Protein AF-A0A444ZRS0-F1 (afdb_monomer_lite)

Radius of gyration: 22.64 Å; chains: 1; bounding box: 47×66×79 Å

Sequence (267 aa):
MSQRINISSTQLKVLKLSYCSNLEELNIDARNLLSFAYEGNNQPGISFQQCSNQLEVNSFSDVDFQDHSSLRKFVQNIKPQKIWASVSLFICLSILTEPEQGAFQVSSIPPTIKRLELQFSPDYEAFYFPFMNYLLSSCCPNSISFSFRSYVHGKAFIQFLYETLMGRKEGKCHCSSSNTKCWWHALKIVKVICTFKIDENADFKTMLDALPTCCADENIGFILEFYQNWIGPAGSTEKLIVCPVRFTRAPPRNTCGMLNHTRRRPP

Structure (mmCIF, N/CA/C/O backbone):
data_AF-A0A444ZRS0-F1
#
_entry.id   AF-A0A444ZRS0-F1
#
loop_
_atom_site.group_PDB
_atom_site.id
_atom_site.type_symbol
_atom_site.label_atom_id
_atom_site.label_alt_id
_atom_site.label_comp_id
_atom_site.label_asym_id
_atom_site.label_entity_id
_atom_site.label_seq_id
_atom_site.pdbx_PDB_ins_code
_atom_site.Cartn_x
_atom_site.Cartn_y
_atom_site.Cartn_z
_atom_site.occupancy
_atom_site.B_iso_or_equiv
_atom_site.auth_seq_id
_atom_site.auth_comp_id
_atom_site.auth_asym_id
_atom_site.auth_atom_id
_atom_site.pdbx_PDB_model_num
ATOM 1 N N . MET A 1 1 ? -20.091 21.444 7.387 1.00 52.41 1 MET A N 1
ATOM 2 C CA . MET A 1 1 ? -20.020 21.182 8.840 1.00 52.41 1 MET A CA 1
ATOM 3 C C . MET A 1 1 ? -19.000 20.077 9.036 1.00 52.41 1 MET A C 1
ATOM 5 O O . MET A 1 1 ? -19.155 19.052 8.387 1.00 52.41 1 MET A O 1
ATOM 9 N N . SER A 1 2 ? -17.969 20.312 9.848 1.00 61.34 2 SER A N 1
ATOM 10 C CA . SER A 1 2 ? -17.005 19.285 10.270 1.00 61.34 2 SER A CA 1
ATOM 11 C C . SER A 1 2 ? -17.737 18.155 10.995 1.00 61.34 2 SER A C 1
ATOM 13 O O . SER A 1 2 ? -18.558 18.434 11.875 1.00 61.34 2 SER A O 1
ATOM 15 N N . GLN A 1 3 ? -17.480 16.899 10.623 1.00 85.94 3 GLN A N 1
ATOM 16 C CA . GLN A 1 3 ? -18.060 15.740 11.293 1.00 85.94 3 GLN A CA 1
ATOM 17 C C . GLN A 1 3 ? -16.983 14.966 12.055 1.00 85.94 3 GLN A C 1
ATOM 19 O O . GLN A 1 3 ? -15.999 14.498 11.480 1.00 85.94 3 GLN A O 1
ATOM 24 N N . ARG A 1 4 ? -17.221 14.791 13.359 1.00 91.88 4 ARG A N 1
ATOM 25 C CA . ARG A 1 4 ? -16.499 13.857 14.227 1.00 91.88 4 ARG A CA 1
ATOM 26 C C . ARG A 1 4 ? -17.370 12.628 14.464 1.00 91.88 4 ARG A C 1
ATOM 28 O O . ARG A 1 4 ? -18.529 12.765 14.856 1.00 91.88 4 ARG A O 1
ATOM 35 N N . ILE A 1 5 ? -16.812 11.438 14.263 1.00 91.75 5 ILE A N 1
ATOM 36 C CA . ILE A 1 5 ? -17.492 10.160 14.507 1.00 91.75 5 ILE A CA 1
ATOM 37 C C . ILE A 1 5 ? -16.757 9.401 15.612 1.00 91.75 5 ILE A C 1
ATOM 39 O O . ILE A 1 5 ? -15.543 9.228 15.556 1.00 91.75 5 ILE A O 1
ATOM 43 N N . ASN A 1 6 ? -17.505 8.919 16.606 1.00 94.31 6 ASN A N 1
ATOM 44 C CA . ASN A 1 6 ? -16.992 8.046 17.659 1.00 94.31 6 ASN A CA 1
ATOM 45 C C . ASN A 1 6 ? -17.713 6.696 17.577 1.00 94.31 6 ASN A C 1
ATOM 47 O O . ASN A 1 6 ? -18.942 6.652 17.611 1.00 94.31 6 ASN A O 1
ATOM 51 N N . ILE A 1 7 ? -16.958 5.606 17.483 1.00 93.94 7 ILE A N 1
ATOM 52 C CA . ILE A 1 7 ? -17.475 4.237 17.427 1.00 93.94 7 ILE A CA 1
ATOM 53 C C . ILE A 1 7 ? -16.885 3.479 18.608 1.00 93.94 7 ILE A C 1
ATOM 55 O O . ILE A 1 7 ? -15.671 3.344 18.693 1.00 93.94 7 ILE A O 1
ATOM 59 N N . SER A 1 8 ? -17.731 2.952 19.492 1.00 94.75 8 SER A N 1
ATOM 60 C CA . SER A 1 8 ? -17.308 2.036 20.555 1.00 94.75 8 SER A CA 1
ATOM 61 C C . SER A 1 8 ? -18.083 0.729 20.438 1.00 94.75 8 SER A C 1
ATOM 63 O O . SER A 1 8 ? -19.310 0.736 20.320 1.00 94.75 8 SER A O 1
ATOM 65 N N . SER A 1 9 ? -17.378 -0.402 20.396 1.00 92.88 9 SER A N 1
ATOM 66 C CA . SER A 1 9 ? -18.012 -1.720 20.330 1.00 92.88 9 SER A CA 1
ATOM 67 C C . SER A 1 9 ? -17.077 -2.839 20.763 1.00 92.88 9 SER A C 1
ATOM 69 O O . SER A 1 9 ? -15.967 -2.999 20.261 1.00 92.88 9 SER A O 1
ATOM 71 N N . THR A 1 10 ? -17.574 -3.715 21.629 1.00 91.19 10 THR A N 1
ATOM 72 C CA . THR A 1 10 ? -16.847 -4.914 22.062 1.00 91.19 10 THR A CA 1
ATOM 73 C C . THR A 1 10 ? -17.046 -6.110 21.133 1.00 91.19 10 THR A C 1
ATOM 75 O O . THR A 1 10 ? -16.345 -7.107 21.291 1.00 91.19 10 THR A O 1
ATOM 78 N N . GLN A 1 11 ? -17.972 -6.044 20.174 1.00 93.56 11 GLN A N 1
ATOM 79 C CA . GLN A 1 11 ? -18.314 -7.163 19.281 1.00 93.56 11 GLN A CA 1
ATOM 80 C C . GLN A 1 11 ? -17.949 -6.902 17.816 1.00 93.56 11 GLN A C 1
ATOM 82 O O . GLN A 1 11 ? -17.916 -7.840 17.019 1.00 93.56 11 GLN A O 1
ATOM 87 N N . LEU A 1 12 ? -17.671 -5.646 17.455 1.00 94.75 12 LEU A N 1
ATOM 88 C CA . LEU A 1 12 ? -17.350 -5.255 16.087 1.00 94.75 12 LEU A CA 1
ATOM 89 C C . LEU A 1 12 ? -16.044 -5.914 15.629 1.00 94.75 12 LEU A C 1
ATOM 91 O O . LEU A 1 12 ? -14.996 -5.705 16.236 1.00 94.75 12 LEU A O 1
ATOM 95 N N . LYS A 1 13 ? -16.123 -6.698 14.549 1.00 94.06 13 LYS A N 1
ATOM 96 C CA . LYS A 1 13 ? -14.970 -7.373 13.929 1.00 94.06 13 LYS A CA 1
ATOM 97 C C . LYS A 1 13 ? -14.510 -6.710 12.635 1.00 94.06 13 LYS A C 1
ATOM 99 O O . LYS A 1 13 ? -13.323 -6.753 12.326 1.00 94.06 13 LYS A O 1
ATOM 104 N N . VAL A 1 14 ? -15.432 -6.103 11.892 1.00 94.06 14 VAL A N 1
ATOM 105 C CA . VAL A 1 14 ? -15.173 -5.477 10.591 1.00 94.06 14 VAL A CA 1
ATOM 106 C C . VAL A 1 14 ? -15.905 -4.145 10.530 1.00 94.06 14 VAL A C 1
ATOM 108 O O . VAL A 1 14 ? -17.074 -4.075 10.904 1.00 94.06 14 VAL A O 1
ATOM 111 N N . LEU A 1 15 ? -15.228 -3.104 10.051 1.00 93.31 15 LEU A N 1
ATOM 112 C CA . LEU A 1 15 ? -15.799 -1.777 9.845 1.00 93.31 15 LEU A CA 1
ATOM 113 C C . LEU A 1 15 ? -15.375 -1.243 8.477 1.00 93.31 15 LEU A C 1
ATOM 115 O O . LEU A 1 15 ? -14.184 -1.158 8.198 1.00 93.31 15 LEU A O 1
ATOM 119 N N . LYS A 1 16 ? -16.342 -0.841 7.650 1.00 92.62 16 LYS A N 1
ATOM 120 C CA . LYS A 1 16 ? -16.095 -0.099 6.412 1.00 92.62 16 LYS A CA 1
ATOM 121 C C . LYS A 1 16 ? -16.825 1.237 6.481 1.00 92.62 16 LYS A C 1
ATOM 123 O O . LYS A 1 16 ? -18.019 1.263 6.765 1.00 92.62 16 LYS A O 1
ATOM 128 N N . LEU A 1 17 ? -16.113 2.322 6.205 1.00 90.19 17 LEU A N 1
ATOM 129 C CA . LEU A 1 17 ? -16.678 3.652 6.016 1.00 90.19 17 LEU A CA 1
ATOM 130 C C . LEU A 1 17 ? -16.402 4.094 4.583 1.00 90.19 17 LEU A C 1
ATOM 132 O O . LEU A 1 17 ? -15.246 4.166 4.179 1.00 90.19 17 LEU A O 1
ATOM 136 N N . SER A 1 18 ? -17.463 4.391 3.839 1.00 87.31 18 SER A N 1
ATOM 137 C CA . SER A 1 18 ? -17.386 4.871 2.459 1.00 87.31 18 SER A CA 1
ATOM 138 C C . SER A 1 18 ? -18.134 6.196 2.324 1.00 87.31 18 SER A C 1
ATOM 140 O O . SER A 1 18 ? -19.122 6.426 3.024 1.00 87.31 18 SER A O 1
ATOM 142 N N . TYR A 1 19 ? -17.677 7.055 1.412 1.00 80.50 19 TYR A N 1
ATOM 143 C CA . TYR A 1 19 ? -18.356 8.299 1.016 1.00 80.50 19 TYR A CA 1
ATOM 144 C C . TYR A 1 19 ? -18.579 9.300 2.167 1.00 80.50 19 TYR A C 1
ATOM 146 O O . TYR A 1 19 ? -19.547 10.059 2.182 1.00 80.50 19 TYR A O 1
ATOM 154 N N . CYS A 1 20 ? -17.668 9.333 3.144 1.00 80.69 20 CYS A N 1
ATOM 155 C CA . CYS A 1 20 ? -17.729 10.256 4.281 1.00 80.69 20 CYS A CA 1
ATOM 156 C C . CYS A 1 20 ? -17.022 11.591 3.965 1.00 80.69 20 CYS A C 1
ATOM 158 O O . CYS A 1 20 ? -15.960 11.888 4.511 1.00 80.69 20 CYS A O 1
ATOM 160 N N . SER A 1 21 ? -17.613 12.399 3.080 1.00 77.19 21 SER A N 1
ATOM 161 C CA . SER A 1 21 ? -17.004 13.616 2.505 1.00 77.19 21 SER A CA 1
ATOM 162 C C . SER A 1 21 ? -16.819 14.803 3.461 1.00 77.19 21 SER A C 1
ATOM 164 O O . SER A 1 21 ? -16.225 15.801 3.072 1.00 77.19 21 SER A O 1
ATOM 166 N N . ASN A 1 22 ? -17.329 14.732 4.691 1.00 84.31 22 ASN A N 1
ATOM 167 C CA . ASN A 1 22 ? -17.177 15.779 5.715 1.00 84.31 22 ASN A CA 1
ATOM 168 C C . ASN A 1 22 ? -16.479 15.260 6.984 1.00 84.31 22 ASN A C 1
ATOM 170 O O . ASN A 1 22 ? -16.477 15.938 8.013 1.00 84.31 22 ASN A O 1
ATOM 174 N N . LEU A 1 23 ? -15.939 14.037 6.937 1.00 88.12 23 LEU A N 1
ATOM 175 C CA . LEU A 1 23 ? -15.281 13.423 8.083 1.00 88.12 23 LEU A CA 1
ATOM 176 C C . LEU A 1 23 ? -13.918 14.075 8.303 1.00 88.12 23 LEU A C 1
ATOM 178 O O . LEU A 1 23 ? -13.056 14.013 7.428 1.00 88.12 23 LEU A O 1
ATOM 182 N N . GLU A 1 24 ? -13.735 14.669 9.478 1.00 89.56 24 GLU A N 1
ATOM 183 C CA . GLU A 1 24 ? -12.456 15.242 9.911 1.00 89.56 24 GLU A CA 1
ATOM 184 C C . GLU A 1 24 ? -11.779 14.364 10.960 1.00 89.56 24 GLU A C 1
ATOM 186 O O . GLU A 1 24 ? -10.560 14.214 10.948 1.00 89.56 24 GLU A O 1
ATOM 191 N N . GLU A 1 25 ? -12.562 13.734 11.838 1.00 92.06 25 GLU A N 1
ATOM 192 C CA . GLU A 1 25 ? -12.040 12.891 12.910 1.00 92.06 25 GLU A CA 1
ATOM 193 C C . GLU A 1 25 ? -12.895 11.640 13.123 1.00 92.06 25 GLU A C 1
ATOM 195 O O . GLU A 1 25 ? -14.126 11.698 13.204 1.00 92.06 25 GLU A O 1
ATOM 200 N N . LEU A 1 26 ? -12.220 10.504 13.276 1.00 92.88 26 LEU A N 1
ATOM 201 C CA . LEU A 1 26 ? -12.801 9.199 13.539 1.00 92.88 26 LEU A CA 1
ATOM 202 C C . LEU A 1 26 ? -12.087 8.545 14.722 1.00 92.88 26 LEU A C 1
ATOM 204 O O . LEU A 1 26 ? -10.922 8.164 14.621 1.00 92.88 26 LEU A O 1
ATOM 208 N N . ASN A 1 27 ? -12.805 8.366 15.828 1.00 94.12 27 ASN A N 1
ATOM 209 C CA . ASN A 1 27 ? -12.306 7.657 17.002 1.00 94.12 27 ASN A CA 1
ATOM 210 C C . ASN A 1 27 ? -12.981 6.290 17.105 1.00 94.12 27 ASN A C 1
ATOM 212 O O . ASN A 1 27 ? -14.208 6.196 17.136 1.00 94.12 27 ASN A O 1
ATOM 216 N N . ILE A 1 28 ? -12.179 5.233 17.172 1.00 93.50 28 ILE A N 1
ATOM 217 C CA . ILE A 1 28 ? -12.632 3.847 17.218 1.00 93.50 28 ILE A CA 1
ATOM 218 C C . ILE A 1 28 ? -12.104 3.197 18.496 1.00 93.50 28 ILE A C 1
ATOM 220 O O . ILE A 1 28 ? -10.900 3.051 18.698 1.00 93.50 28 ILE A O 1
ATOM 224 N N . ASP A 1 29 ? -13.024 2.762 19.342 1.00 93.75 29 ASP A N 1
ATOM 225 C CA . ASP A 1 29 ? -12.773 1.964 20.533 1.00 93.75 29 ASP A CA 1
ATOM 226 C C . ASP A 1 29 ? -13.391 0.572 20.342 1.00 93.75 29 ASP A C 1
ATOM 228 O O . ASP A 1 29 ? -14.544 0.308 20.690 1.00 93.75 29 ASP A O 1
ATOM 232 N N . ALA A 1 30 ? -12.648 -0.313 19.675 1.00 92.88 30 ALA A N 1
ATOM 233 C CA . ALA A 1 30 ? -13.142 -1.628 19.291 1.00 92.88 30 ALA A CA 1
ATOM 234 C C . ALA A 1 30 ? -12.047 -2.695 19.390 1.00 92.88 30 ALA A C 1
ATOM 236 O O . ALA A 1 30 ? -11.390 -3.052 18.410 1.00 92.88 30 ALA A O 1
ATOM 237 N N . ARG A 1 31 ? -11.883 -3.263 20.593 1.00 90.19 31 ARG A N 1
ATOM 238 C CA . ARG A 1 31 ? -10.821 -4.240 20.905 1.00 90.19 31 ARG A CA 1
ATOM 239 C C . ARG A 1 31 ? -10.785 -5.470 19.987 1.00 90.19 31 ARG A C 1
ATOM 241 O O . ARG A 1 31 ? -9.726 -6.051 19.783 1.00 90.19 31 ARG A O 1
ATOM 248 N N . ASN A 1 32 ? -11.945 -5.876 19.469 1.00 91.12 32 ASN A N 1
ATOM 249 C CA . ASN A 1 32 ? -12.117 -7.079 18.651 1.00 91.12 32 ASN A CA 1
ATOM 250 C C . ASN A 1 32 ? -12.135 -6.776 17.146 1.00 91.12 32 ASN A C 1
ATOM 252 O O . ASN A 1 32 ? -12.383 -7.682 16.350 1.00 91.12 32 ASN A O 1
ATOM 256 N N . LEU A 1 33 ? -11.868 -5.525 16.755 1.00 92.19 33 LEU A N 1
ATOM 257 C CA . LEU A 1 33 ? -11.813 -5.124 15.358 1.00 92.19 33 LEU A CA 1
ATOM 258 C C . LEU A 1 33 ? -10.593 -5.759 14.688 1.00 92.19 33 LEU A C 1
ATOM 260 O O . LEU A 1 33 ? -9.459 -5.554 15.119 1.00 92.19 33 LEU A O 1
ATOM 264 N N . LEU A 1 34 ? -10.846 -6.534 13.639 1.00 90.50 34 LEU A N 1
ATOM 265 C CA . LEU A 1 34 ? -9.840 -7.240 12.848 1.00 90.50 34 LEU A CA 1
ATOM 266 C C . LEU A 1 34 ? -9.588 -6.552 11.508 1.00 90.50 34 LEU A C 1
ATOM 268 O O . LEU A 1 34 ? -8.493 -6.654 10.970 1.00 90.50 34 LEU A O 1
ATOM 272 N N . SER A 1 35 ? -10.583 -5.848 10.967 1.00 90.19 35 SER A N 1
ATOM 273 C CA . SER A 1 35 ? -10.458 -5.154 9.688 1.00 90.19 35 SER A CA 1
ATOM 274 C C . SER A 1 35 ? -11.173 -3.810 9.718 1.00 90.19 35 SER A C 1
ATOM 276 O O . SER A 1 35 ? -12.331 -3.714 10.132 1.00 90.19 35 SER A O 1
ATOM 278 N N . PHE A 1 36 ? -10.476 -2.778 9.258 1.00 90.94 36 PHE A N 1
ATOM 279 C CA . PHE A 1 36 ? -11.013 -1.449 9.030 1.00 90.94 36 PHE A CA 1
ATOM 280 C C . PHE A 1 36 ? -10.753 -1.031 7.585 1.00 90.94 36 PHE A C 1
ATOM 282 O O . PHE A 1 36 ? -9.639 -1.185 7.093 1.00 90.94 36 PHE A O 1
ATOM 289 N N . ALA A 1 37 ? -11.766 -0.485 6.919 1.00 89.25 37 ALA A N 1
ATOM 290 C CA . ALA A 1 37 ? -11.654 0.078 5.585 1.00 89.25 37 ALA A CA 1
ATOM 291 C C . ALA A 1 37 ? -12.205 1.509 5.550 1.00 89.25 37 ALA A C 1
ATOM 293 O O . ALA A 1 37 ? -13.341 1.739 5.967 1.00 89.25 37 ALA A O 1
ATOM 294 N N . TYR A 1 38 ? -11.423 2.450 5.025 1.00 87.00 38 TYR A N 1
ATOM 295 C CA . TYR A 1 38 ? -11.863 3.819 4.756 1.00 87.00 38 TYR A CA 1
ATOM 296 C C . TYR A 1 38 ? -11.781 4.122 3.263 1.00 87.00 38 TYR A C 1
ATOM 298 O O . TYR A 1 38 ? -10.740 3.918 2.648 1.00 87.00 38 TYR A O 1
ATOM 306 N N . GLU A 1 39 ? -12.878 4.604 2.695 1.00 83.19 39 GLU A N 1
ATOM 307 C CA . GLU A 1 39 ? -12.997 4.991 1.295 1.00 83.19 39 GLU A CA 1
ATOM 308 C C . GLU A 1 39 ? -13.575 6.404 1.218 1.00 83.19 39 GLU A C 1
ATOM 310 O O . GLU A 1 39 ? -14.766 6.638 1.454 1.00 83.19 39 GLU A O 1
ATOM 315 N N . GLY A 1 40 ? -12.713 7.369 0.925 1.00 75.12 40 GLY A N 1
ATOM 316 C CA . GLY A 1 40 ? -13.108 8.762 0.836 1.00 75.12 40 GLY A CA 1
ATOM 317 C C . GLY A 1 40 ? -11.972 9.654 0.366 1.00 75.12 40 GLY A C 1
ATOM 318 O O . GLY A 1 40 ? -10.798 9.320 0.494 1.00 75.12 40 GLY A O 1
ATOM 319 N N . ASN A 1 41 ? -12.351 10.813 -0.160 1.00 69.44 41 ASN A N 1
ATOM 320 C CA . ASN A 1 41 ? -11.405 11.764 -0.743 1.00 69.44 41 ASN A CA 1
ATOM 321 C C . ASN A 1 41 ? -10.705 12.611 0.334 1.00 69.44 41 ASN A C 1
ATOM 323 O O . ASN A 1 41 ? -9.688 13.243 0.067 1.00 69.44 41 ASN A O 1
ATOM 327 N N . ASN A 1 42 ? -11.251 12.634 1.553 1.00 75.56 42 ASN A N 1
ATOM 328 C CA . ASN A 1 42 ? -10.679 13.373 2.671 1.00 75.56 42 ASN A CA 1
ATOM 329 C C . ASN A 1 42 ? -9.685 12.510 3.448 1.00 75.56 42 ASN A C 1
ATOM 331 O O . ASN A 1 42 ? -9.739 11.286 3.423 1.00 75.56 42 ASN A O 1
ATOM 335 N N . GLN A 1 43 ? -8.812 13.164 4.210 1.00 78.50 43 GLN A N 1
ATOM 336 C CA . GLN A 1 43 ? -7.781 12.515 5.019 1.00 78.50 43 GLN A CA 1
ATOM 337 C C . GLN A 1 43 ? -8.049 12.744 6.518 1.00 78.50 43 GLN A C 1
ATOM 339 O O . GLN A 1 43 ? -7.331 13.528 7.147 1.00 78.50 43 GLN A O 1
ATOM 344 N N . PRO A 1 44 ? -9.090 12.112 7.103 1.00 86.12 44 PRO A N 1
ATOM 345 C CA . PRO A 1 44 ? -9.458 12.349 8.495 1.00 86.12 44 PRO A CA 1
ATOM 346 C C . PRO A 1 44 ? -8.369 11.885 9.471 1.00 86.12 44 PRO A C 1
ATOM 348 O O . PRO A 1 44 ? -7.582 10.980 9.185 1.00 86.12 44 PRO A O 1
ATOM 351 N N . GLY A 1 45 ? -8.365 12.468 10.669 1.00 89.06 45 GLY A N 1
ATOM 352 C CA . GLY A 1 45 ? -7.667 11.914 11.825 1.00 89.06 45 GLY A CA 1
ATOM 353 C C . GLY A 1 45 ? -8.328 10.607 12.257 1.00 89.06 45 GLY A C 1
ATOM 354 O O . GLY A 1 45 ? -9.485 10.628 12.667 1.00 89.06 45 GLY A O 1
ATOM 355 N N . ILE A 1 46 ? -7.620 9.477 12.177 1.00 89.75 46 ILE A N 1
ATOM 356 C CA . ILE A 1 46 ? -8.161 8.157 12.540 1.00 89.75 46 ILE A CA 1
ATOM 357 C C . ILE A 1 46 ? -7.436 7.656 13.784 1.00 89.75 46 ILE A C 1
ATOM 359 O O . ILE A 1 46 ? -6.237 7.390 13.756 1.00 89.75 46 ILE A O 1
ATOM 363 N N . SER A 1 47 ? -8.162 7.495 14.883 1.00 91.25 47 SER A N 1
ATOM 364 C CA . SER A 1 47 ? -7.601 7.060 16.158 1.00 91.25 47 SER A CA 1
ATOM 365 C C . SER A 1 47 ? -8.245 5.763 16.623 1.00 91.25 47 SER A C 1
ATOM 367 O O . SER A 1 47 ? -9.457 5.693 16.809 1.00 91.25 47 SER A O 1
ATOM 369 N N . PHE A 1 48 ? -7.426 4.742 16.850 1.00 89.75 48 PHE A N 1
ATOM 370 C CA . PHE A 1 48 ? -7.811 3.482 17.468 1.00 89.75 48 PHE A CA 1
ATOM 371 C C . PHE A 1 48 ? -7.369 3.485 18.935 1.00 89.75 48 PHE A C 1
ATOM 373 O O . PHE A 1 48 ? -6.174 3.504 19.226 1.00 89.75 48 PHE A O 1
ATOM 380 N N . GLN A 1 49 ? -8.317 3.472 19.872 1.00 87.19 49 GLN A N 1
ATOM 381 C CA . GLN A 1 49 ? -8.016 3.476 21.309 1.00 87.19 49 GLN A CA 1
ATOM 382 C C . GLN A 1 49 ? -7.658 2.070 21.803 1.00 87.19 49 GLN A C 1
ATOM 384 O O . GLN A 1 49 ? -6.534 1.822 22.237 1.00 87.19 49 GLN A O 1
ATOM 389 N N . GLN A 1 50 ? -8.605 1.136 21.691 1.00 83.69 50 GLN A N 1
ATOM 390 C CA . GLN A 1 50 ? -8.382 -0.293 21.885 1.00 83.69 50 GLN A CA 1
ATOM 391 C C . GLN A 1 50 ? -8.555 -0.993 20.541 1.00 83.69 50 GLN A C 1
ATOM 393 O O . GLN A 1 50 ? -9.627 -0.938 19.941 1.00 83.69 50 GLN A O 1
ATOM 398 N N . CYS A 1 51 ? -7.508 -1.663 20.068 1.00 79.19 51 CYS A N 1
ATOM 399 C CA . CYS A 1 51 ? -7.538 -2.403 18.812 1.00 79.19 51 CYS A CA 1
ATOM 400 C C . CYS A 1 51 ? -6.819 -3.742 18.934 1.00 79.19 51 CYS A C 1
ATOM 402 O O . CYS A 1 51 ? -5.898 -3.907 19.738 1.00 79.19 51 CYS A O 1
ATOM 404 N N . SER A 1 52 ? -7.223 -4.690 18.090 1.00 80.25 52 SER A N 1
ATOM 405 C CA . SER A 1 52 ? -6.528 -5.963 17.954 1.00 80.25 52 SER A CA 1
ATOM 406 C C . SER A 1 52 ? -5.111 -5.752 17.416 1.00 80.25 52 SER A C 1
ATOM 408 O O . SER A 1 52 ? -4.888 -4.940 16.520 1.00 80.25 52 SER A O 1
ATOM 410 N N . ASN A 1 53 ? -4.157 -6.562 17.879 1.00 78.38 53 ASN A N 1
ATOM 411 C CA . ASN A 1 53 ? -2.819 -6.639 17.278 1.00 78.38 53 ASN A CA 1
ATOM 412 C C . ASN A 1 53 ? -2.846 -7.213 15.846 1.00 78.38 53 ASN A C 1
ATOM 414 O O . ASN A 1 53 ? -1.832 -7.186 15.157 1.00 78.38 53 ASN A O 1
ATOM 418 N N . GLN A 1 54 ? -3.987 -7.767 15.426 1.00 80.94 54 GLN A N 1
ATOM 419 C CA . GLN A 1 54 ? -4.228 -8.306 14.087 1.00 80.94 54 GLN A CA 1
ATOM 420 C C . GLN A 1 54 ? -5.018 -7.340 13.194 1.00 80.94 54 GLN A C 1
ATOM 422 O O . GLN A 1 54 ? -5.381 -7.722 12.088 1.00 80.94 54 GLN A O 1
ATOM 427 N N . LEU A 1 55 ? -5.333 -6.128 13.670 1.00 85.56 55 LEU A N 1
ATOM 428 C CA . LEU A 1 55 ? -6.136 -5.165 12.919 1.00 85.56 55 LEU A CA 1
ATOM 429 C C . LEU A 1 55 ? -5.464 -4.827 11.588 1.00 85.56 55 LEU A C 1
ATOM 431 O O . LEU A 1 55 ? -4.388 -4.242 11.597 1.00 85.56 55 LEU A O 1
ATOM 435 N N . GLU A 1 56 ? -6.114 -5.113 10.466 1.00 85.94 56 GLU A N 1
ATOM 436 C CA . GLU A 1 56 ? -5.704 -4.629 9.147 1.00 85.94 56 GLU A CA 1
ATOM 437 C C . GLU A 1 56 ? -6.450 -3.343 8.794 1.00 85.94 56 GLU A C 1
ATOM 439 O O . GLU A 1 56 ? -7.677 -3.268 8.901 1.00 85.94 56 GLU A O 1
ATOM 444 N N . VAL A 1 57 ? -5.698 -2.321 8.384 1.00 84.38 57 VAL A N 1
ATOM 445 C CA . VAL A 1 57 ? -6.234 -1.006 8.022 1.00 84.38 57 VAL A CA 1
ATOM 446 C C . VAL A 1 57 ? -6.074 -0.819 6.528 1.00 84.38 57 VAL A C 1
ATOM 448 O O . VAL A 1 57 ? -4.966 -0.662 6.032 1.00 84.38 57 VAL A O 1
ATOM 451 N N . ASN A 1 58 ? -7.192 -0.819 5.822 1.00 82.62 58 ASN A N 1
ATOM 452 C CA . ASN A 1 58 ? -7.263 -0.609 4.390 1.00 82.62 58 ASN A CA 1
ATOM 453 C C . ASN A 1 58 ? -7.748 0.815 4.137 1.00 82.62 58 ASN A C 1
ATOM 455 O O . ASN A 1 58 ? -8.808 1.205 4.622 1.00 82.62 58 ASN A O 1
ATOM 459 N N . SER A 1 59 ? -6.994 1.607 3.387 1.00 78.00 59 SER A N 1
ATOM 460 C CA . SER A 1 59 ? -7.452 2.943 3.015 1.00 78.00 59 SER A CA 1
ATOM 461 C C . SER A 1 59 ? -7.385 3.152 1.523 1.00 78.00 59 SER A C 1
ATOM 463 O O . SER A 1 59 ? -6.331 2.966 0.925 1.00 78.00 59 SER A O 1
ATOM 465 N N . PHE A 1 60 ? -8.498 3.600 0.963 1.00 73.31 60 PHE A N 1
ATOM 466 C CA . PHE A 1 60 ? -8.637 4.014 -0.419 1.00 73.31 60 PHE A CA 1
ATOM 467 C C . PHE A 1 60 ? -8.557 5.532 -0.436 1.00 73.31 60 PHE A C 1
ATOM 469 O O . PHE A 1 60 ? -9.413 6.199 0.142 1.00 73.31 60 PHE A O 1
ATOM 476 N N . SER A 1 61 ? -7.488 6.058 -1.024 1.00 68.06 61 SER A N 1
ATOM 477 C CA . SER A 1 61 ? -7.262 7.496 -1.115 1.00 68.06 61 SER A CA 1
ATOM 478 C C . SER A 1 61 ? -7.031 7.869 -2.564 1.00 68.06 61 SER A C 1
ATOM 480 O O . SER A 1 61 ? -6.211 7.256 -3.250 1.00 68.06 61 SER A O 1
ATOM 482 N N . ASP A 1 62 ? -7.675 8.947 -2.987 1.00 67.75 62 ASP A N 1
ATOM 483 C CA . ASP A 1 62 ? -7.143 9.749 -4.076 1.00 67.75 62 ASP A CA 1
ATOM 484 C C . ASP A 1 62 ? -5.926 10.490 -3.525 1.00 67.75 62 ASP A C 1
ATOM 486 O O . ASP A 1 62 ? -5.954 11.010 -2.404 1.00 67.75 62 ASP A O 1
ATOM 490 N N . VAL A 1 63 ? -4.818 10.464 -4.257 1.00 62.69 63 VAL A N 1
ATOM 491 C CA . VAL A 1 63 ? -3.591 11.127 -3.820 1.00 62.69 63 VAL A CA 1
ATOM 492 C C . VAL A 1 63 ? -3.391 12.359 -4.680 1.00 62.69 63 VAL A C 1
ATOM 494 O O . VAL A 1 63 ? -3.155 12.267 -5.886 1.00 62.69 63 VAL A O 1
ATOM 497 N N . ASP A 1 64 ? -3.484 13.519 -4.036 1.00 64.69 64 ASP A N 1
ATOM 498 C CA . ASP A 1 64 ? -3.109 14.778 -4.654 1.00 64.69 64 ASP A CA 1
ATOM 499 C C . ASP A 1 64 ? -1.583 14.915 -4.643 1.00 64.69 64 ASP A C 1
ATOM 501 O O . ASP A 1 64 ? -0.953 15.013 -3.583 1.00 64.69 64 ASP A O 1
ATOM 505 N N . PHE A 1 65 ? -0.998 14.902 -5.841 1.00 62.91 65 PHE A N 1
ATOM 506 C CA . PHE A 1 65 ? 0.435 15.073 -6.051 1.00 62.91 65 PHE A CA 1
ATOM 507 C C . PHE A 1 65 ? 0.907 16.508 -5.841 1.00 62.91 65 PHE A C 1
ATOM 509 O O . PHE A 1 65 ? 2.109 16.697 -5.644 1.00 62.91 65 PHE A O 1
ATOM 516 N N . GLN A 1 66 ? 0.003 17.493 -5.856 1.00 61.91 66 GLN A N 1
ATOM 517 C CA . GLN A 1 66 ? 0.329 18.888 -5.557 1.00 61.91 66 GLN A CA 1
ATOM 518 C C . GLN A 1 66 ? 0.715 19.049 -4.088 1.00 61.91 66 GLN A C 1
ATOM 520 O O . GLN A 1 66 ? 1.733 19.668 -3.779 1.00 61.91 66 GLN A O 1
ATOM 525 N N . ASP A 1 67 ? -0.023 18.415 -3.169 1.00 68.31 67 ASP A N 1
ATOM 526 C CA . ASP A 1 67 ? 0.424 18.292 -1.782 1.00 68.31 67 ASP A CA 1
ATOM 527 C C . ASP A 1 67 ? 1.381 17.102 -1.645 1.00 68.31 67 ASP A C 1
ATOM 529 O O . ASP A 1 67 ? 1.022 15.979 -1.281 1.00 68.31 67 ASP A O 1
ATOM 533 N N . HIS A 1 68 ? 2.659 17.398 -1.860 1.00 63.28 68 HIS A N 1
ATOM 534 C CA . HIS A 1 68 ? 3.794 16.496 -1.678 1.00 63.28 68 HIS A CA 1
ATOM 535 C C . HIS A 1 68 ? 3.898 15.831 -0.289 1.00 63.28 68 HIS A C 1
ATOM 537 O O . HIS A 1 68 ? 4.715 14.928 -0.096 1.00 63.28 68 HIS A O 1
ATOM 543 N N . SER A 1 69 ? 3.090 16.251 0.686 1.00 69.44 69 SER A N 1
ATOM 544 C CA . SER A 1 69 ? 3.034 15.683 2.032 1.00 69.44 69 SER A CA 1
ATOM 545 C C . SER A 1 69 ? 1.702 15.012 2.378 1.00 69.44 69 SER A C 1
ATOM 547 O O . SER A 1 69 ? 1.603 14.442 3.464 1.00 69.44 69 SER A O 1
ATOM 549 N N . SER A 1 70 ? 0.707 15.032 1.485 1.00 74.62 70 SER A N 1
ATOM 550 C CA . SER A 1 70 ? -0.657 14.546 1.743 1.00 74.62 70 SER A CA 1
ATOM 551 C C . SER A 1 70 ? -0.679 13.084 2.187 1.00 74.62 70 SER A C 1
ATOM 553 O O . SER A 1 70 ? -1.130 12.772 3.288 1.00 74.62 70 SER A O 1
ATOM 555 N N . LEU A 1 71 ? -0.072 12.186 1.408 1.00 77.88 71 LEU A N 1
ATOM 556 C CA . LEU A 1 71 ? 0.010 10.768 1.747 1.00 77.88 71 LEU A CA 1
ATOM 557 C C . LEU A 1 71 ? 0.700 10.536 3.096 1.00 77.88 71 LEU A C 1
ATOM 559 O O . LEU A 1 71 ? 0.241 9.757 3.932 1.00 77.88 71 LEU A O 1
ATOM 563 N N . ARG A 1 72 ? 1.807 11.237 3.337 1.00 80.75 72 ARG A N 1
ATOM 564 C CA . ARG A 1 72 ? 2.531 11.135 4.603 1.00 80.75 72 ARG A CA 1
ATOM 565 C C . ARG A 1 72 ? 1.669 11.596 5.779 1.00 80.75 72 ARG A C 1
ATOM 567 O O . ARG A 1 72 ? 1.613 10.882 6.779 1.00 80.75 72 ARG A O 1
ATOM 574 N N . LYS A 1 73 ? 1.021 12.762 5.673 1.00 79.56 73 LYS A N 1
ATOM 575 C CA . LYS A 1 73 ? 0.110 13.299 6.698 1.00 79.56 73 LYS A CA 1
ATOM 576 C C . LYS A 1 73 ? -1.003 12.301 6.979 1.00 79.56 73 LYS A C 1
ATOM 578 O O . LYS A 1 73 ? -1.243 11.979 8.137 1.00 79.56 73 LYS A O 1
ATOM 583 N N . PHE A 1 74 ? -1.606 11.747 5.931 1.00 80.38 74 PHE A N 1
ATOM 584 C CA . PHE A 1 74 ? -2.657 10.752 6.056 1.00 80.38 74 PHE A CA 1
ATOM 585 C C . PHE A 1 74 ? -2.202 9.519 6.849 1.00 80.38 74 PHE A C 1
ATOM 587 O O . PHE A 1 74 ? -2.820 9.159 7.848 1.00 80.38 74 PHE A O 1
ATOM 594 N N . VAL A 1 75 ? -1.064 8.917 6.491 1.00 81.19 75 VAL A N 1
ATOM 595 C CA . VAL A 1 75 ? -0.534 7.756 7.227 1.00 81.19 75 VAL A CA 1
ATOM 596 C C . VAL A 1 75 ? -0.165 8.125 8.674 1.00 81.19 75 VAL A C 1
ATOM 598 O O . VAL A 1 75 ? -0.351 7.329 9.596 1.00 81.19 75 VAL A O 1
ATOM 601 N N . GLN A 1 76 ? 0.329 9.344 8.908 1.00 81.38 76 GLN A N 1
ATOM 602 C CA . GLN A 1 76 ? 0.650 9.845 10.248 1.00 81.38 76 GLN A CA 1
ATOM 603 C C . GLN A 1 76 ? -0.587 10.154 11.102 1.00 81.38 76 GLN A C 1
ATOM 605 O O . GLN A 1 76 ? -0.485 10.086 12.334 1.00 81.38 76 GLN A O 1
ATOM 610 N N . ASN A 1 77 ? -1.721 10.462 10.472 1.00 83.44 77 ASN A N 1
ATOM 611 C CA . ASN A 1 77 ? -3.010 10.718 11.111 1.00 83.44 77 ASN A CA 1
ATOM 612 C C . ASN A 1 77 ? -3.673 9.442 11.642 1.00 83.44 77 ASN A C 1
ATOM 614 O O . ASN A 1 77 ? -4.572 9.539 12.474 1.00 83.44 77 ASN A O 1
ATOM 618 N N . ILE A 1 78 ? -3.203 8.263 11.223 1.00 84.81 78 ILE A N 1
ATOM 619 C CA . ILE A 1 78 ? -3.650 6.972 11.748 1.00 84.81 78 ILE A CA 1
ATOM 620 C C . ILE A 1 78 ? -2.871 6.647 13.031 1.00 84.81 78 ILE A C 1
ATOM 622 O O . ILE A 1 78 ? -1.646 6.476 13.016 1.00 84.81 78 ILE A O 1
ATOM 626 N N . LYS A 1 79 ? -3.575 6.559 14.163 1.00 86.19 79 LYS A N 1
ATOM 627 C CA . LYS A 1 79 ? -3.010 6.283 15.494 1.00 86.19 79 LYS A CA 1
ATOM 628 C C . LYS A 1 79 ? -3.600 5.009 16.111 1.00 86.19 79 LYS A C 1
ATOM 630 O O . LYS A 1 79 ? -4.788 4.775 15.935 1.00 86.19 79 LYS A O 1
ATOM 635 N N . PRO A 1 80 ? -2.827 4.249 16.912 1.00 77.88 80 PRO A N 1
ATOM 636 C CA . PRO A 1 80 ? -1.392 4.388 17.152 1.00 77.88 80 PRO A CA 1
ATOM 637 C C . PRO A 1 80 ? -0.539 3.932 15.959 1.00 77.88 80 PRO A C 1
ATOM 639 O O . PRO A 1 80 ? -0.902 3.028 15.212 1.00 77.88 80 PRO A O 1
ATOM 642 N N . GLN A 1 81 ? 0.670 4.489 15.849 1.00 69.25 81 GLN A N 1
ATOM 643 C CA . GLN A 1 81 ? 1.635 4.156 14.785 1.00 69.25 81 GLN A CA 1
ATOM 644 C C . GLN A 1 81 ? 2.092 2.686 14.807 1.00 69.25 81 GLN A C 1
ATOM 646 O O . GLN A 1 81 ? 2.619 2.182 13.824 1.00 69.25 81 GLN A O 1
ATOM 651 N N . LYS A 1 82 ? 1.845 1.954 15.903 1.00 68.00 82 LYS A N 1
ATOM 652 C CA . LYS A 1 82 ? 2.105 0.508 15.999 1.00 68.00 82 LYS A CA 1
ATOM 653 C C . LYS A 1 82 ? 1.295 -0.319 14.979 1.00 68.00 82 LYS A C 1
ATOM 655 O O . LYS A 1 82 ? 1.701 -1.430 14.659 1.00 68.00 82 LYS A O 1
ATOM 660 N N . ILE A 1 83 ? 0.192 0.220 14.447 1.00 63.62 83 ILE A N 1
ATOM 661 C CA . ILE A 1 83 ? -0.701 -0.445 13.473 1.00 63.62 83 ILE A CA 1
ATOM 662 C C . ILE A 1 83 ? -0.106 -0.464 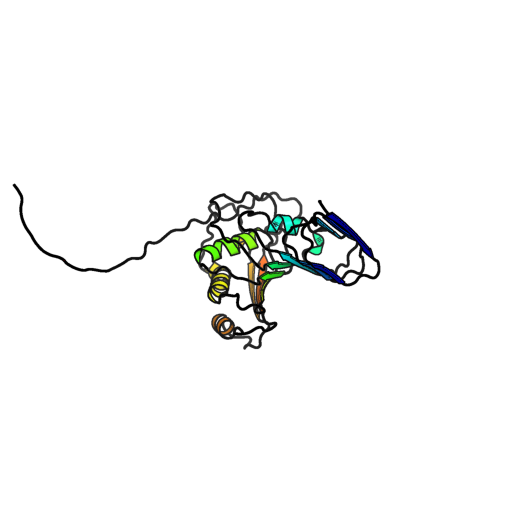12.051 1.00 63.62 83 ILE A C 1
ATOM 664 O O . ILE A 1 83 ? -0.573 -1.152 11.158 1.00 63.62 83 ILE A O 1
ATOM 668 N N . TRP A 1 84 ? 0.984 0.250 11.807 1.00 60.81 84 TRP A N 1
ATOM 669 C CA . TRP A 1 84 ? 1.589 0.373 10.482 1.00 60.81 84 TRP A CA 1
ATOM 670 C C . TRP A 1 84 ? 2.027 -0.942 9.826 1.00 60.81 84 TRP A C 1
ATOM 672 O O . TRP A 1 84 ? 1.921 -1.088 8.606 1.00 60.81 84 TRP A O 1
ATOM 682 N N . ALA A 1 85 ? 2.415 -1.935 10.629 1.00 57.16 85 ALA A N 1
ATOM 683 C CA . ALA A 1 85 ? 2.728 -3.282 10.155 1.00 57.16 85 ALA A CA 1
ATOM 684 C C . ALA A 1 85 ? 1.523 -4.023 9.544 1.00 57.16 85 ALA A C 1
ATOM 686 O O . ALA A 1 85 ? 1.694 -5.145 9.075 1.00 57.16 85 ALA A O 1
ATOM 687 N N . SER A 1 86 ? 0.331 -3.418 9.522 1.00 64.38 86 SER A N 1
ATOM 688 C CA . SER A 1 86 ? -0.903 -3.950 8.938 1.00 64.38 86 SER A CA 1
ATOM 689 C C . SER A 1 86 ? -1.704 -2.939 8.105 1.00 64.38 86 SER A C 1
ATOM 691 O O . SER A 1 86 ? -2.817 -3.253 7.681 1.00 64.38 86 SER A O 1
ATOM 693 N N . VAL A 1 87 ? -1.145 -1.755 7.819 1.00 71.38 87 VAL A N 1
ATOM 694 C CA . VAL A 1 87 ? -1.771 -0.778 6.913 1.00 71.38 87 VAL A CA 1
ATOM 695 C C . VAL A 1 87 ? -1.526 -1.180 5.457 1.00 71.38 87 VAL A C 1
ATOM 697 O O . VAL A 1 87 ? -0.374 -1.358 5.046 1.00 71.38 87 VAL A O 1
ATOM 700 N N . SER A 1 88 ? -2.614 -1.278 4.692 1.00 74.69 88 SER A N 1
ATOM 701 C CA . SER A 1 88 ? -2.623 -1.363 3.234 1.00 74.69 88 SER A CA 1
ATOM 702 C C . SER A 1 88 ? -3.237 -0.092 2.651 1.00 74.69 88 SER A C 1
ATOM 704 O O . SER A 1 88 ? -4.375 0.263 2.967 1.00 74.69 88 SER A O 1
ATOM 706 N N . LEU A 1 89 ? -2.492 0.608 1.804 1.00 70.62 89 LEU A N 1
ATOM 707 C CA . LEU A 1 89 ? -3.006 1.771 1.083 1.00 70.62 89 LEU A CA 1
ATOM 708 C C . LEU A 1 89 ? -3.345 1.382 -0.352 1.00 70.62 89 LEU A C 1
ATOM 710 O O . LEU A 1 89 ? -2.523 0.757 -1.010 1.00 70.62 89 LEU A O 1
ATOM 714 N N . PHE A 1 90 ? -4.511 1.808 -0.820 1.00 68.75 90 PHE A N 1
ATOM 715 C CA . PHE A 1 90 ? -5.002 1.651 -2.178 1.00 68.75 90 PHE A CA 1
ATOM 716 C C . PHE A 1 90 ? -5.119 3.041 -2.799 1.00 68.75 90 PHE A C 1
ATOM 718 O O . PHE A 1 90 ? -5.887 3.873 -2.313 1.00 68.75 90 PHE A O 1
ATOM 725 N N . ILE A 1 91 ? -4.333 3.316 -3.837 1.00 65.38 91 ILE A N 1
ATOM 726 C CA . ILE A 1 91 ? -4.412 4.597 -4.550 1.00 65.38 91 ILE A CA 1
ATOM 727 C C . ILE A 1 91 ? -5.162 4.373 -5.860 1.00 65.38 91 ILE A C 1
ATOM 729 O O . ILE A 1 91 ? -4.753 3.514 -6.644 1.00 65.38 91 ILE A O 1
ATOM 733 N N . CYS A 1 92 ? -6.248 5.123 -6.066 1.00 57.72 92 CYS A N 1
ATOM 734 C CA . CYS A 1 92 ? -7.188 4.936 -7.180 1.00 57.72 92 CYS A CA 1
ATOM 735 C C . CYS A 1 92 ? -7.054 5.999 -8.282 1.00 57.72 92 CYS A C 1
ATOM 737 O O . CYS A 1 92 ? -7.302 5.699 -9.448 1.00 57.72 92 CYS A O 1
ATOM 739 N N . LEU A 1 93 ? -6.640 7.222 -7.935 1.00 59.50 93 LEU A N 1
ATOM 740 C CA . LEU A 1 93 ? -6.463 8.327 -8.875 1.00 59.50 93 LEU A CA 1
ATOM 741 C C . LEU A 1 93 ? -5.337 9.259 -8.414 1.00 59.50 93 LEU A C 1
ATOM 743 O O . LEU A 1 93 ? -5.097 9.449 -7.217 1.00 59.50 93 LEU A O 1
ATOM 747 N N . SER A 1 94 ? -4.643 9.873 -9.371 1.00 57.72 94 SER A N 1
ATOM 748 C CA . SER A 1 94 ? -3.711 10.966 -9.100 1.00 57.72 94 SER A CA 1
ATOM 749 C C . SER A 1 94 ? -3.790 12.027 -10.181 1.00 57.72 94 SER A C 1
ATOM 751 O O . SER A 1 94 ? -3.676 11.729 -11.368 1.00 57.72 94 SER A O 1
ATOM 753 N N . ILE A 1 95 ? -3.948 13.280 -9.761 1.00 55.72 95 ILE A N 1
ATOM 754 C CA . ILE A 1 95 ? -3.790 14.434 -10.643 1.00 55.72 95 ILE A CA 1
ATOM 755 C C . ILE A 1 95 ? -2.291 14.720 -10.707 1.00 55.72 95 ILE A C 1
ATOM 757 O O . ILE A 1 95 ? -1.723 15.354 -9.822 1.00 55.72 95 ILE A O 1
ATOM 761 N N . LEU A 1 96 ? -1.627 14.179 -11.726 1.00 54.91 96 LEU A N 1
ATOM 762 C CA . LEU A 1 96 ? -0.200 14.392 -11.950 1.00 54.91 96 LEU A CA 1
ATOM 763 C C . LEU A 1 96 ? 0.007 15.738 -12.653 1.00 54.91 96 LEU A C 1
ATOM 765 O O . LEU A 1 96 ? -0.043 15.829 -13.877 1.00 54.91 96 LEU A O 1
ATOM 769 N N . THR A 1 97 ? 0.238 16.794 -11.881 1.00 54.34 97 THR A N 1
ATOM 770 C CA . THR A 1 97 ? 0.865 18.027 -12.386 1.00 54.34 97 THR A CA 1
ATOM 771 C C . THR A 1 97 ? 2.379 17.954 -12.197 1.00 54.34 97 THR A C 1
ATOM 773 O O . THR A 1 97 ? 2.852 17.230 -11.318 1.00 54.34 97 THR A O 1
ATOM 776 N N . GLU A 1 98 ? 3.153 18.659 -13.034 1.00 51.34 98 GLU A N 1
ATOM 777 C CA . GLU A 1 98 ? 4.615 18.692 -12.891 1.00 51.34 98 GLU A CA 1
ATOM 778 C C . GLU A 1 98 ? 4.986 19.044 -11.441 1.00 51.34 98 GLU A C 1
ATOM 780 O O . GLU A 1 98 ? 4.461 20.025 -10.910 1.00 51.34 98 GLU A O 1
ATOM 785 N N . PRO A 1 99 ? 5.840 18.244 -10.774 1.00 48.16 99 PRO A N 1
ATOM 786 C CA . PRO A 1 99 ? 6.251 18.552 -9.414 1.00 48.16 99 PRO A CA 1
ATOM 787 C C . PRO A 1 99 ? 6.958 19.906 -9.419 1.00 48.16 99 PRO A C 1
ATOM 789 O O . PRO A 1 99 ? 7.908 20.106 -10.185 1.00 48.16 99 PRO A O 1
ATOM 792 N N . GLU A 1 100 ? 6.512 20.836 -8.572 1.00 45.06 100 GLU A N 1
ATOM 793 C CA . GLU A 1 100 ? 7.237 22.088 -8.393 1.00 45.06 100 GLU A CA 1
ATOM 794 C C . GLU A 1 100 ? 8.670 21.766 -7.955 1.00 45.06 100 GLU A C 1
ATOM 796 O O . GLU A 1 100 ? 8.920 20.890 -7.121 1.00 45.06 100 GLU A O 1
ATOM 801 N N . GLN A 1 101 ? 9.642 22.454 -8.558 1.00 40.94 101 GLN A N 1
ATOM 802 C CA . GLN A 1 101 ? 11.052 22.302 -8.214 1.00 40.94 101 GLN A CA 1
ATOM 803 C C . GLN A 1 101 ? 11.291 22.863 -6.808 1.00 40.94 101 GLN A C 1
ATOM 805 O O . GLN A 1 101 ? 11.685 24.010 -6.628 1.00 40.94 101 GLN A O 1
ATOM 810 N N . GLY A 1 102 ? 11.057 22.034 -5.800 1.00 43.22 102 GLY A N 1
ATOM 811 C CA . GLY A 1 102 ? 11.262 22.354 -4.399 1.00 43.22 102 GLY A CA 1
ATOM 812 C C . GLY A 1 102 ? 11.820 21.134 -3.691 1.00 43.22 102 GLY A C 1
ATOM 813 O O . GLY A 1 102 ? 1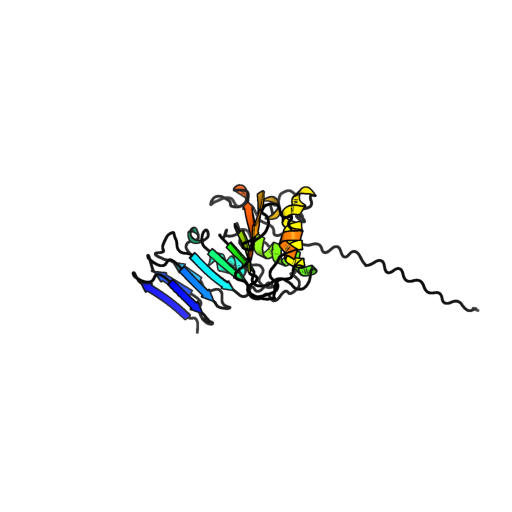1.240 20.051 -3.726 1.00 43.22 102 GLY A O 1
ATOM 814 N N . ALA A 1 103 ? 12.984 21.286 -3.062 1.00 42.38 103 ALA A N 1
ATOM 815 C CA . ALA A 1 103 ? 13.529 20.254 -2.196 1.00 42.38 103 ALA A CA 1
ATOM 816 C C . ALA A 1 103 ? 12.489 19.927 -1.120 1.00 42.38 103 ALA A C 1
ATOM 818 O O . ALA A 1 103 ? 12.105 20.808 -0.349 1.00 42.38 103 ALA A O 1
ATOM 819 N N . PHE A 1 104 ? 12.038 18.673 -1.054 1.00 48.38 104 PHE A N 1
ATOM 820 C CA . PHE A 1 104 ? 11.121 18.284 0.002 1.00 48.38 104 PHE A CA 1
ATOM 821 C C . PHE A 1 104 ? 11.909 18.353 1.314 1.00 48.38 104 PHE A C 1
ATOM 823 O O . PHE A 1 104 ? 12.802 17.543 1.581 1.00 48.38 104 PHE A O 1
ATOM 830 N N . GLN A 1 105 ? 11.602 19.352 2.128 1.00 43.59 105 GLN A N 1
ATOM 831 C CA . GLN A 1 105 ? 12.073 19.441 3.499 1.00 43.59 105 GLN A CA 1
ATOM 832 C C . GLN A 1 105 ? 11.084 18.658 4.350 1.00 43.59 105 GLN A C 1
ATOM 834 O O . GLN A 1 105 ? 10.140 19.221 4.897 1.00 43.59 105 GLN A O 1
ATOM 839 N N . VAL A 1 106 ? 11.275 17.343 4.450 1.00 48.62 106 VAL A N 1
ATOM 840 C CA . VAL A 1 106 ? 10.563 16.566 5.462 1.00 48.62 106 VAL A CA 1
ATOM 841 C C . VAL A 1 106 ? 11.566 16.160 6.525 1.00 48.62 106 VAL A C 1
ATOM 843 O O . VAL A 1 106 ? 12.347 15.231 6.354 1.00 48.62 106 VAL A O 1
ATOM 846 N N . SER A 1 107 ? 11.559 16.878 7.649 1.00 47.28 107 SER A N 1
ATOM 847 C CA . SER A 1 107 ? 12.523 16.677 8.739 1.00 47.28 107 SER A CA 1
ATOM 848 C C . SER A 1 107 ? 12.291 15.395 9.553 1.00 47.28 107 SER A C 1
ATOM 850 O O . SER A 1 107 ? 12.928 15.220 10.589 1.00 47.28 107 SER A O 1
ATOM 852 N N . SER A 1 108 ? 11.356 14.529 9.146 1.00 59.78 108 SER A N 1
ATOM 853 C CA . SER A 1 108 ? 10.953 13.339 9.900 1.00 59.78 108 SER A CA 1
ATOM 854 C C . SER A 1 108 ? 11.015 12.066 9.061 1.00 59.78 108 SER A C 1
ATOM 856 O O . SER A 1 108 ? 10.704 12.052 7.865 1.00 59.78 108 SER A O 1
ATOM 858 N N . ILE A 1 109 ? 11.393 10.973 9.723 1.00 65.38 109 ILE A N 1
ATOM 859 C CA . ILE A 1 109 ? 11.432 9.625 9.151 1.00 65.38 109 ILE A CA 1
ATOM 860 C C . ILE A 1 109 ? 10.038 9.281 8.587 1.00 65.38 109 ILE A C 1
ATOM 862 O O . ILE A 1 109 ? 9.039 9.503 9.281 1.00 65.38 109 ILE A O 1
ATOM 866 N N . PRO A 1 110 ? 9.935 8.818 7.324 1.00 68.88 110 PRO A N 1
ATOM 867 C CA . PRO A 1 110 ? 8.674 8.380 6.751 1.00 68.88 110 PRO A CA 1
ATOM 868 C C . PRO A 1 110 ? 8.027 7.311 7.619 1.00 68.88 110 PRO A C 1
ATOM 870 O O . PRO A 1 110 ? 8.737 6.439 8.131 1.00 68.88 110 PRO A O 1
ATOM 873 N N . PRO A 1 111 ? 6.692 7.330 7.760 1.00 76.44 111 PRO A N 1
ATOM 874 C CA . PRO A 1 111 ? 6.011 6.161 8.264 1.00 76.44 111 PRO A CA 1
ATOM 875 C C . PRO A 1 111 ? 6.384 4.926 7.441 1.00 76.44 111 PRO A C 1
ATOM 877 O O . PRO A 1 111 ? 6.659 5.051 6.257 1.00 76.44 111 PRO A O 1
ATOM 880 N N . THR A 1 112 ? 6.436 3.754 8.063 1.00 77.88 112 THR A N 1
ATOM 881 C CA . THR A 1 112 ? 6.551 2.464 7.355 1.00 77.88 112 THR A CA 1
ATOM 882 C C . THR A 1 112 ? 5.146 1.892 7.225 1.00 77.88 112 THR A C 1
ATOM 884 O O . THR A 1 112 ? 4.365 2.094 8.142 1.00 77.88 112 THR A O 1
ATOM 887 N N . ILE A 1 113 ? 4.796 1.193 6.146 1.00 81.62 113 ILE A N 1
ATOM 888 C CA . ILE A 1 113 ? 3.511 0.471 6.032 1.00 81.62 113 ILE A CA 1
ATOM 889 C C . ILE A 1 113 ? 3.722 -0.951 5.500 1.00 81.62 113 ILE A C 1
ATOM 891 O O . ILE A 1 113 ? 4.664 -1.192 4.749 1.00 81.62 113 ILE A O 1
ATOM 895 N N . LYS A 1 114 ? 2.837 -1.898 5.839 1.00 83.94 114 LYS A N 1
ATOM 896 C CA . LYS A 1 114 ? 2.924 -3.303 5.380 1.00 83.94 114 LYS A CA 1
ATOM 897 C C . LYS A 1 114 ? 2.865 -3.424 3.861 1.00 83.94 114 LYS A C 1
ATOM 899 O O . LYS A 1 114 ? 3.664 -4.140 3.253 1.00 83.94 114 LYS A O 1
ATOM 904 N N . ARG A 1 115 ? 1.870 -2.778 3.256 1.00 84.75 115 ARG A N 1
ATOM 905 C CA . ARG A 1 115 ? 1.525 -2.964 1.848 1.00 84.75 115 ARG A CA 1
ATOM 906 C C . ARG A 1 115 ? 1.081 -1.644 1.236 1.00 84.75 115 ARG A C 1
ATOM 908 O O . ARG A 1 115 ? 0.266 -0.923 1.797 1.00 84.75 115 ARG A O 1
ATOM 915 N N . LEU A 1 116 ? 1.601 -1.354 0.059 1.00 86.38 116 LEU A N 1
ATOM 916 C CA . LEU A 1 116 ? 1.107 -0.310 -0.821 1.00 86.38 116 LEU A CA 1
ATOM 917 C C . LEU A 1 116 ? 0.553 -0.991 -2.067 1.00 86.38 116 LEU A C 1
ATOM 919 O O . LEU A 1 116 ? 1.315 -1.547 -2.849 1.00 86.38 116 LEU A O 1
AT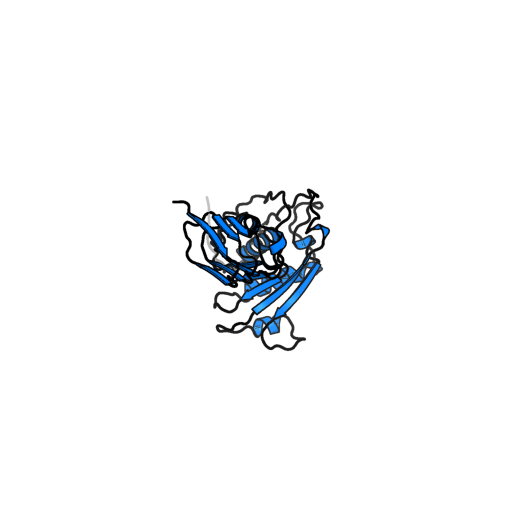OM 923 N N . GLU A 1 117 ? -0.760 -0.980 -2.236 1.00 84.12 117 GLU A N 1
ATOM 924 C CA . GLU A 1 117 ? -1.415 -1.474 -3.438 1.00 84.12 117 GLU A CA 1
ATOM 925 C C . GLU A 1 117 ? -1.741 -0.299 -4.364 1.00 84.12 117 GLU A C 1
ATOM 927 O O . GLU A 1 117 ? -2.424 0.657 -3.999 1.00 84.12 117 GLU A O 1
ATOM 932 N N . LEU A 1 118 ? -1.225 -0.351 -5.583 1.00 81.12 118 LEU A N 1
ATOM 933 C CA . LEU A 1 118 ? -1.502 0.641 -6.609 1.00 81.12 118 LEU A CA 1
ATOM 934 C C . LEU A 1 118 ? -2.599 0.086 -7.512 1.00 81.12 118 LEU A C 1
ATOM 936 O O . LEU A 1 118 ? -2.451 -1.019 -8.029 1.00 81.12 118 LEU A O 1
ATOM 940 N N . GLN A 1 119 ? -3.683 0.848 -7.693 1.00 76.75 119 GLN A N 1
ATOM 941 C CA . GLN A 1 119 ? -4.785 0.512 -8.611 1.00 76.75 119 GLN A CA 1
ATOM 942 C C . GLN A 1 119 ? -4.775 1.360 -9.892 1.00 76.75 119 GLN A C 1
ATOM 944 O O . GLN A 1 119 ? -5.667 1.242 -10.731 1.00 76.75 119 GLN A O 1
ATOM 949 N N . PHE A 1 120 ? -3.751 2.201 -10.052 1.00 76.31 120 PHE A N 1
ATOM 950 C CA . PHE A 1 120 ? -3.474 2.964 -11.262 1.00 76.31 120 PHE A CA 1
ATOM 951 C C . PHE A 1 120 ? -1.959 3.050 -11.503 1.00 76.31 120 PHE A C 1
ATOM 953 O O . PHE A 1 120 ? -1.149 2.774 -10.610 1.00 76.31 120 PHE A O 1
ATOM 960 N N . SER A 1 121 ? -1.572 3.444 -12.711 1.00 76.50 121 SER A N 1
ATOM 961 C CA . SER A 1 121 ? -0.208 3.859 -13.049 1.00 76.50 121 SER A CA 1
ATOM 962 C C . SER A 1 121 ? -0.228 5.203 -13.776 1.00 76.50 121 SER A C 1
ATOM 964 O O . SER A 1 121 ? -1.206 5.480 -14.464 1.00 76.50 121 SER A O 1
ATOM 966 N N . PRO A 1 122 ? 0.833 6.024 -13.682 1.00 76.94 122 PRO A N 1
ATOM 967 C CA . PRO A 1 122 ? 0.972 7.187 -14.550 1.00 76.94 122 PRO A CA 1
ATOM 968 C C . PRO A 1 122 ? 0.949 6.794 -16.036 1.00 76.94 122 PRO A C 1
ATOM 970 O O . PRO A 1 122 ? 1.560 5.795 -16.414 1.00 76.94 122 PRO A O 1
ATOM 973 N N . ASP A 1 123 ? 0.324 7.616 -16.879 1.00 74.88 123 ASP A N 1
ATOM 974 C CA . ASP A 1 123 ? 0.265 7.371 -18.331 1.00 74.88 123 ASP A CA 1
ATOM 975 C C . ASP A 1 123 ? 1.504 7.884 -19.080 1.00 74.88 123 ASP A C 1
ATOM 977 O O . ASP A 1 123 ? 1.845 7.383 -20.150 1.00 74.88 123 ASP A O 1
ATOM 981 N N . TYR A 1 124 ? 2.213 8.865 -18.512 1.00 79.81 124 TYR A N 1
ATOM 982 C CA . TYR A 1 124 ? 3.392 9.470 -19.132 1.00 79.81 124 TYR A CA 1
ATOM 983 C C . TYR A 1 124 ? 4.668 9.079 -18.392 1.00 79.81 124 TYR A C 1
ATOM 985 O O . TYR A 1 124 ? 4.786 9.283 -17.182 1.00 79.81 124 TYR A O 1
ATOM 993 N N . GLU A 1 125 ? 5.662 8.605 -19.145 1.00 82.31 125 GLU A N 1
ATOM 994 C CA . GLU A 1 125 ? 6.972 8.183 -18.631 1.00 82.31 125 GLU A CA 1
ATOM 995 C C . GLU A 1 125 ? 7.663 9.269 -17.788 1.00 82.31 125 GLU A C 1
ATOM 997 O O . GLU A 1 125 ? 8.276 8.980 -16.761 1.00 82.31 125 GLU A O 1
ATOM 1002 N N . ALA A 1 126 ? 7.478 10.544 -18.154 1.00 80.81 126 ALA A N 1
ATOM 1003 C CA . ALA A 1 126 ? 8.008 11.690 -17.413 1.00 80.81 126 ALA A CA 1
ATOM 1004 C C . ALA A 1 126 ? 7.564 11.729 -15.936 1.00 80.81 126 ALA A C 1
ATOM 1006 O O . ALA A 1 126 ? 8.271 12.289 -15.096 1.00 80.81 126 ALA A O 1
ATOM 1007 N N . PHE A 1 127 ? 6.424 11.114 -15.604 1.00 77.38 127 PHE A N 1
ATOM 1008 C CA . PHE A 1 127 ? 5.906 11.044 -14.241 1.00 77.38 127 PHE A CA 1
ATOM 1009 C C . PHE A 1 127 ? 6.308 9.777 -13.490 1.00 77.38 127 PHE A C 1
ATOM 1011 O O . PHE A 1 127 ? 6.116 9.733 -12.279 1.00 77.38 127 PHE A O 1
ATOM 1018 N N . TYR A 1 128 ? 6.908 8.776 -14.139 1.00 82.81 128 TYR A N 1
ATOM 1019 C CA . TYR A 1 128 ? 7.206 7.490 -13.499 1.00 82.81 128 TYR A CA 1
ATOM 1020 C C . TYR A 1 128 ? 8.134 7.650 -12.293 1.00 82.81 128 TYR A C 1
ATOM 1022 O O . TYR A 1 128 ? 7.822 7.194 -11.189 1.00 82.81 128 TYR A O 1
ATOM 1030 N N . PHE A 1 129 ? 9.254 8.354 -12.482 1.00 80.44 129 PHE A N 1
ATOM 1031 C CA . PHE A 1 129 ? 10.204 8.597 -11.401 1.00 80.44 129 PHE A CA 1
ATOM 1032 C C . PHE A 1 129 ? 9.646 9.535 -10.317 1.00 80.44 129 PHE A C 1
ATOM 1034 O O . PHE A 1 129 ? 9.705 9.147 -9.149 1.00 80.44 129 PHE A O 1
ATOM 1041 N N . PRO A 1 130 ? 9.085 10.727 -10.633 1.00 77.50 130 PRO A N 1
ATOM 1042 C CA . PRO A 1 130 ? 8.451 11.583 -9.627 1.00 77.50 130 PRO A CA 1
ATOM 1043 C C . PRO A 1 130 ? 7.402 10.858 -8.782 1.00 77.50 130 PRO A C 1
ATOM 1045 O O . PRO A 1 130 ? 7.413 10.978 -7.556 1.00 77.50 130 PRO A O 1
ATOM 1048 N N . PHE A 1 131 ? 6.551 10.061 -9.431 1.00 78.75 131 PHE A N 1
ATOM 1049 C CA . PHE A 1 131 ? 5.501 9.281 -8.791 1.00 78.75 131 PHE A CA 1
ATOM 1050 C C . PHE A 1 131 ? 6.073 8.270 -7.794 1.00 78.75 131 PHE A C 1
ATOM 1052 O O . PHE A 1 131 ? 5.755 8.296 -6.604 1.00 78.75 131 PHE A O 1
ATOM 1059 N N . MET A 1 132 ? 6.993 7.421 -8.249 1.00 81.19 132 MET A N 1
ATOM 1060 C CA . MET A 1 132 ? 7.651 6.432 -7.397 1.00 81.19 132 MET A CA 1
ATOM 1061 C C . MET A 1 132 ? 8.425 7.094 -6.243 1.00 81.19 132 MET A C 1
ATOM 1063 O O . MET A 1 132 ? 8.356 6.643 -5.097 1.00 81.19 132 MET A O 1
ATOM 1067 N N . ASN A 1 133 ? 9.146 8.180 -6.530 1.00 79.06 133 ASN A N 1
ATOM 1068 C CA . ASN A 1 133 ? 9.929 8.910 -5.542 1.00 79.06 133 ASN A CA 1
ATOM 1069 C C . ASN A 1 133 ? 9.039 9.516 -4.447 1.00 79.06 133 ASN A C 1
ATOM 1071 O O . ASN A 1 133 ? 9.396 9.438 -3.272 1.00 79.06 133 ASN A O 1
ATOM 1075 N N . TYR A 1 134 ? 7.877 10.060 -4.811 1.00 79.31 134 TYR A N 1
ATOM 1076 C CA . TYR A 1 134 ? 6.870 10.540 -3.865 1.00 79.31 134 TYR A CA 1
ATOM 1077 C C . TYR A 1 134 ? 6.360 9.417 -2.953 1.00 79.31 134 TYR A C 1
ATOM 1079 O O . TYR A 1 134 ? 6.368 9.577 -1.731 1.00 79.31 134 TYR A O 1
ATOM 1087 N N . LEU A 1 135 ? 5.968 8.268 -3.518 1.00 81.44 135 LEU A N 1
ATOM 1088 C CA . LEU A 1 135 ? 5.411 7.148 -2.750 1.00 81.44 135 LEU A CA 1
ATOM 1089 C C . LEU A 1 135 ? 6.410 6.615 -1.717 1.00 81.44 135 LEU A C 1
ATOM 1091 O O . LEU A 1 135 ? 6.113 6.541 -0.520 1.00 81.44 135 LEU A O 1
ATOM 1095 N N . LEU A 1 136 ? 7.620 6.293 -2.180 1.00 81.88 136 LEU A N 1
ATOM 1096 C CA . LEU A 1 136 ? 8.677 5.706 -1.357 1.00 81.88 136 LEU A CA 1
ATOM 1097 C C . LEU A 1 136 ? 9.199 6.687 -0.307 1.00 81.88 136 LEU A C 1
ATOM 1099 O O . LEU A 1 136 ? 9.476 6.290 0.824 1.00 81.88 136 LEU A O 1
ATOM 1103 N N . SER A 1 137 ? 9.267 7.975 -0.647 1.00 76.88 137 SER A N 1
ATOM 1104 C CA . SER A 1 137 ? 9.640 9.016 0.311 1.00 76.88 137 SER A CA 1
ATOM 1105 C C . SER A 1 137 ? 8.528 9.328 1.312 1.00 76.88 137 SER A C 1
ATOM 1107 O O . SER A 1 137 ? 8.822 9.901 2.358 1.00 76.88 137 SER A O 1
ATOM 1109 N N . SER A 1 138 ? 7.269 8.981 1.033 1.00 78.44 138 SER A N 1
ATOM 1110 C CA . SER A 1 138 ? 6.138 9.305 1.911 1.00 78.44 138 SER A CA 1
ATOM 1111 C C . SER A 1 138 ? 5.836 8.230 2.948 1.00 78.44 138 SER A C 1
ATOM 1113 O O . SER A 1 138 ? 5.466 8.596 4.061 1.00 78.44 138 SER A O 1
ATOM 1115 N N . CYS A 1 139 ? 5.980 6.941 2.615 1.00 78.12 139 CYS A N 1
ATOM 1116 C CA . CYS A 1 139 ? 5.457 5.855 3.459 1.00 78.12 139 CYS A CA 1
ATOM 1117 C C . CYS A 1 139 ? 6.270 4.545 3.514 1.00 78.12 139 CYS A C 1
ATOM 1119 O O . CYS A 1 139 ? 5.761 3.571 4.065 1.00 78.12 139 CYS A O 1
ATOM 1121 N N . CYS A 1 140 ? 7.507 4.503 2.989 1.00 80.94 140 CYS A N 1
ATOM 1122 C CA . CYS A 1 140 ? 8.450 3.371 3.118 1.00 80.94 140 CYS A CA 1
ATOM 1123 C C . CYS A 1 140 ? 7.791 1.973 3.207 1.00 80.94 140 CYS A C 1
ATOM 1125 O O . CYS A 1 140 ? 7.926 1.296 4.230 1.00 80.94 140 CYS A O 1
ATOM 1127 N N . PRO A 1 141 ? 7.037 1.539 2.186 1.00 83.81 141 PRO A N 1
ATOM 1128 C CA . PRO A 1 141 ? 6.263 0.307 2.269 1.00 83.81 141 PRO A CA 1
ATOM 1129 C C . PRO A 1 141 ? 7.159 -0.941 2.291 1.00 83.81 141 PRO A C 1
ATOM 1131 O O . PRO A 1 141 ? 8.133 -1.014 1.546 1.00 83.81 141 PRO A O 1
ATOM 1134 N N . ASN A 1 142 ? 6.802 -1.962 3.078 1.00 85.31 142 ASN A N 1
ATOM 1135 C CA . ASN A 1 142 ? 7.454 -3.282 3.053 1.00 85.31 142 ASN A CA 1
ATOM 1136 C C . ASN A 1 142 ? 7.152 -4.062 1.768 1.00 85.31 142 ASN A C 1
ATOM 1138 O O . ASN A 1 142 ? 7.908 -4.948 1.374 1.00 85.31 142 ASN A O 1
ATOM 1142 N N . SER A 1 143 ? 6.023 -3.773 1.130 1.00 84.00 143 SER A N 1
ATOM 1143 C CA . SER A 1 143 ? 5.667 -4.348 -0.159 1.00 84.00 143 SER A CA 1
ATOM 1144 C C . SER A 1 143 ? 4.882 -3.352 -0.998 1.00 84.00 143 SER A C 1
ATOM 1146 O O . SER A 1 143 ? 4.051 -2.618 -0.468 1.00 84.00 143 SER A O 1
ATOM 1148 N N . ILE A 1 144 ? 5.148 -3.332 -2.300 1.00 86.38 144 ILE A N 1
ATOM 1149 C CA . ILE A 1 144 ? 4.347 -2.620 -3.296 1.00 86.38 144 ILE A CA 1
ATOM 1150 C C . ILE A 1 144 ? 3.708 -3.672 -4.190 1.00 86.38 144 ILE A C 1
ATOM 1152 O O . ILE A 1 144 ? 4.421 -4.525 -4.703 1.00 86.38 144 ILE A O 1
ATOM 1156 N N . SER A 1 145 ? 2.398 -3.638 -4.388 1.00 84.12 145 SER A N 1
ATOM 1157 C CA . SER A 1 145 ? 1.695 -4.543 -5.297 1.00 84.12 145 SER A CA 1
ATOM 1158 C C . SER A 1 145 ? 0.840 -3.775 -6.291 1.00 84.12 145 SER A C 1
ATOM 1160 O O . SER A 1 145 ? 0.324 -2.705 -5.989 1.00 84.12 145 SER A O 1
ATOM 1162 N N . PHE A 1 146 ? 0.692 -4.346 -7.477 1.00 80.88 146 PHE A N 1
ATOM 1163 C CA . PHE A 1 146 ? -0.133 -3.843 -8.564 1.00 80.88 146 PHE A CA 1
ATOM 1164 C C . PHE A 1 146 ? -1.317 -4.774 -8.728 1.00 80.88 146 PHE A C 1
ATOM 1166 O O . PHE A 1 146 ? -1.121 -5.980 -8.896 1.00 80.88 146 PHE A O 1
ATOM 1173 N N . SER A 1 147 ? -2.512 -4.201 -8.640 1.00 72.12 147 SER A N 1
ATOM 1174 C CA . SER A 1 147 ? -3.771 -4.932 -8.640 1.00 72.12 147 SER A CA 1
ATOM 1175 C C . SER A 1 147 ? -4.398 -4.906 -10.015 1.00 72.12 147 SER A C 1
ATOM 1177 O O . SER A 1 147 ? -4.989 -3.908 -10.412 1.00 72.12 147 SER A O 1
ATOM 1179 N N . PHE A 1 148 ? -4.349 -6.021 -10.745 1.00 66.88 148 PHE A N 1
ATOM 1180 C CA . PHE A 1 148 ? -4.914 -6.110 -12.101 1.00 66.88 148 PHE A CA 1
ATOM 1181 C C . PHE A 1 148 ? -6.450 -6.203 -12.124 1.00 66.88 148 PHE A C 1
ATOM 1183 O O . PHE A 1 148 ? -7.059 -6.669 -13.086 1.00 66.88 148 PHE A O 1
ATOM 1190 N N . ARG A 1 149 ? -7.095 -5.709 -11.062 1.00 59.19 149 ARG A N 1
ATOM 1191 C CA . ARG A 1 149 ? -8.547 -5.553 -10.948 1.00 59.19 149 ARG A CA 1
ATOM 1192 C C . ARG A 1 149 ? -9.094 -4.475 -11.881 1.00 59.19 149 ARG A C 1
ATOM 1194 O O . ARG A 1 149 ? -10.278 -4.508 -12.209 1.00 59.19 149 ARG A O 1
ATOM 1201 N N . SER A 1 150 ? -8.248 -3.548 -12.329 1.00 54.09 150 SER A N 1
ATOM 1202 C CA . SER A 1 150 ? -8.580 -2.506 -13.297 1.00 54.09 150 SER A CA 1
ATOM 1203 C C . SER A 1 150 ? -7.666 -2.618 -14.530 1.00 54.09 150 SER A C 1
ATOM 1205 O O . SER A 1 150 ? -6.509 -3.023 -14.426 1.00 54.09 150 SER A O 1
ATOM 1207 N N . TYR A 1 151 ? -8.150 -2.226 -15.715 1.00 58.03 151 TYR A N 1
ATOM 1208 C CA . TYR A 1 151 ? -7.343 -2.152 -16.950 1.00 58.03 151 TYR A CA 1
ATOM 1209 C C . TYR A 1 151 ? -6.257 -1.050 -16.908 1.00 58.03 151 TYR A C 1
ATOM 1211 O O . TYR A 1 151 ? -5.670 -0.713 -17.932 1.00 58.03 151 TYR A O 1
ATOM 1219 N N . VAL A 1 152 ? -6.016 -0.442 -15.742 1.00 61.91 152 VAL A N 1
ATOM 1220 C CA . VAL A 1 152 ? -5.361 0.868 -15.576 1.00 61.91 152 VAL A CA 1
ATOM 1221 C C . VAL A 1 152 ? -3.862 0.723 -15.272 1.00 61.91 152 VAL A C 1
ATOM 1223 O O . VAL A 1 152 ? -3.205 1.660 -14.825 1.00 61.91 152 VAL A O 1
ATOM 1226 N N . HIS A 1 153 ? -3.284 -0.455 -15.516 1.00 68.69 153 HIS A N 1
ATOM 1227 C CA . HIS A 1 153 ? -1.859 -0.696 -15.309 1.00 68.69 153 HIS A CA 1
ATOM 1228 C C . HIS A 1 153 ? -1.095 -0.804 -16.624 1.00 68.69 153 HIS A C 1
ATOM 1230 O O . HIS A 1 153 ? -1.216 -1.774 -17.371 1.00 68.69 153 HIS A O 1
ATOM 1236 N N . GLY A 1 154 ? -0.232 0.180 -16.869 1.00 76.00 154 GLY A N 1
ATOM 1237 C CA . GLY A 1 154 ? 0.723 0.143 -17.963 1.00 76.00 154 GLY A CA 1
ATOM 1238 C C . GLY A 1 154 ? 1.879 -0.801 -17.643 1.00 76.00 154 GLY A C 1
ATOM 1239 O O . GLY A 1 154 ? 2.647 -0.548 -16.712 1.00 76.00 154 GLY A O 1
ATOM 1240 N N . LYS A 1 155 ? 2.067 -1.849 -18.460 1.00 84.25 155 LYS A N 1
ATOM 1241 C CA . LYS A 1 155 ? 3.254 -2.730 -18.405 1.00 84.25 155 LYS A CA 1
ATOM 1242 C C . LYS A 1 155 ? 4.561 -1.926 -18.372 1.00 84.25 155 LYS A C 1
ATOM 1244 O O . LYS A 1 155 ? 5.472 -2.278 -17.632 1.00 84.25 155 LYS A O 1
ATOM 1249 N N . ALA A 1 156 ? 4.605 -0.809 -19.103 1.00 86.75 156 ALA A N 1
ATOM 1250 C CA . ALA A 1 156 ? 5.733 0.118 -19.132 1.00 86.75 156 ALA A CA 1
ATOM 1251 C C . ALA A 1 156 ? 6.088 0.689 -17.747 1.00 86.75 156 ALA A C 1
ATOM 1253 O O . ALA A 1 156 ? 7.264 0.745 -17.400 1.00 86.75 156 ALA A O 1
ATOM 1254 N N . PHE A 1 157 ? 5.100 1.052 -16.922 1.00 86.06 157 PHE A N 1
ATOM 1255 C CA . PHE A 1 157 ? 5.361 1.560 -15.573 1.00 86.06 157 PHE A CA 1
ATOM 1256 C C . PHE A 1 157 ? 5.894 0.465 -14.639 1.00 86.06 157 PHE A C 1
ATOM 1258 O O . PHE A 1 157 ? 6.836 0.696 -13.882 1.00 86.06 157 PHE A O 1
ATOM 1265 N N . ILE A 1 158 ? 5.327 -0.743 -14.710 1.00 87.56 158 ILE A N 1
ATOM 1266 C CA . ILE A 1 158 ? 5.780 -1.886 -13.899 1.00 87.56 158 ILE A CA 1
ATOM 1267 C C . ILE A 1 158 ? 7.211 -2.277 -14.293 1.00 87.56 158 ILE A C 1
ATOM 1269 O O . ILE A 1 158 ? 8.049 -2.520 -13.423 1.00 87.56 158 ILE A O 1
ATOM 1273 N N . GLN A 1 159 ? 7.509 -2.279 -15.595 1.00 88.38 159 GLN A N 1
ATOM 1274 C CA . GLN A 1 159 ? 8.856 -2.497 -16.113 1.00 88.38 159 GLN A CA 1
ATOM 1275 C C . GLN A 1 159 ? 9.827 -1.419 -15.629 1.00 88.38 159 GLN A C 1
ATOM 1277 O O . GLN A 1 159 ? 10.872 -1.758 -15.079 1.00 88.38 159 GLN A O 1
ATOM 1282 N N . PHE A 1 160 ? 9.454 -0.142 -15.744 1.00 88.00 160 PHE A N 1
ATOM 1283 C CA . PHE A 1 160 ? 10.248 0.966 -15.221 1.00 88.00 160 PHE A CA 1
ATOM 1284 C C . PHE A 1 160 ? 10.544 0.787 -13.730 1.00 88.00 160 PHE A C 1
ATOM 1286 O O . PHE A 1 160 ? 11.689 0.944 -13.308 1.00 88.00 160 PHE A O 1
ATOM 1293 N N . LEU A 1 161 ? 9.541 0.435 -12.918 1.00 88.31 161 LEU A N 1
ATOM 1294 C CA . LEU A 1 161 ? 9.732 0.219 -11.487 1.00 88.31 161 LEU A CA 1
ATOM 1295 C C . LEU A 1 161 ? 10.710 -0.933 -11.227 1.00 88.31 161 LEU A C 1
ATOM 1297 O O . LEU A 1 161 ? 11.623 -0.776 -10.419 1.00 88.31 161 LEU A O 1
ATOM 1301 N N . TYR A 1 162 ? 10.554 -2.067 -11.914 1.00 88.25 162 TYR A N 1
ATOM 1302 C CA . TYR A 1 162 ? 11.475 -3.198 -11.797 1.00 88.25 162 TYR A CA 1
ATOM 1303 C C . TYR A 1 162 ? 12.910 -2.797 -12.148 1.00 88.25 162 TYR A C 1
ATOM 1305 O O . TYR A 1 162 ? 13.816 -2.997 -11.339 1.00 88.25 162 TYR A O 1
ATOM 1313 N N . GLU A 1 163 ? 13.116 -2.182 -13.312 1.00 87.31 163 GLU A N 1
ATOM 1314 C CA . GLU A 1 163 ? 14.430 -1.726 -13.774 1.00 87.31 163 GLU A CA 1
ATOM 1315 C C . GLU A 1 163 ? 15.040 -0.721 -12.801 1.00 87.31 163 GLU A C 1
ATOM 1317 O O . GLU A 1 163 ? 16.221 -0.794 -12.484 1.00 87.31 163 GLU A O 1
ATOM 1322 N N . THR A 1 164 ? 14.224 0.164 -12.242 1.00 84.88 164 THR A N 1
ATOM 1323 C CA . THR A 1 164 ? 14.657 1.163 -11.269 1.00 84.88 164 THR A CA 1
ATOM 1324 C C . THR A 1 164 ? 15.070 0.520 -9.939 1.00 84.88 164 THR A C 1
ATOM 1326 O O . THR A 1 164 ? 16.122 0.830 -9.378 1.00 84.88 164 THR A O 1
ATOM 1329 N N . LEU A 1 165 ? 14.283 -0.432 -9.435 1.00 85.12 165 LEU A N 1
ATOM 1330 C CA . LEU A 1 165 ? 14.562 -1.141 -8.187 1.00 85.12 165 LEU A CA 1
ATOM 1331 C C . LEU A 1 165 ? 15.747 -2.117 -8.308 1.00 85.12 165 LEU A C 1
ATOM 1333 O O . LEU A 1 165 ? 16.480 -2.303 -7.327 1.00 85.12 165 LEU A O 1
ATOM 1337 N N . MET A 1 166 ? 15.952 -2.722 -9.482 1.00 82.44 166 MET A N 1
ATOM 1338 C CA . MET A 1 166 ? 17.005 -3.711 -9.764 1.00 82.44 166 MET A CA 1
ATOM 1339 C C . MET A 1 166 ? 18.293 -3.091 -10.325 1.00 82.44 166 MET A C 1
ATOM 1341 O O . MET A 1 166 ? 19.389 -3.571 -10.026 1.00 82.44 166 MET A O 1
ATOM 1345 N N . GLY A 1 167 ? 18.187 -1.983 -11.064 1.00 72.44 167 GLY A N 1
ATOM 1346 C CA . GLY A 1 167 ? 19.270 -1.224 -11.712 1.00 72.44 167 GLY A CA 1
ATOM 1347 C C . GLY A 1 167 ? 20.230 -0.530 -10.744 1.00 72.44 167 GLY A C 1
ATOM 1348 O O . GLY A 1 167 ? 21.158 0.173 -11.139 1.00 72.44 167 GLY A O 1
ATOM 1349 N N . ARG A 1 168 ? 20.079 -0.786 -9.444 1.00 64.38 168 ARG A N 1
ATOM 1350 C CA . ARG A 1 168 ? 20.985 -0.322 -8.387 1.00 64.38 168 ARG A CA 1
ATOM 1351 C C . ARG A 1 168 ? 22.403 -0.857 -8.511 1.00 64.38 168 ARG A C 1
ATOM 1353 O O . ARG A 1 168 ? 23.306 -0.277 -7.916 1.00 64.38 168 ARG A O 1
ATOM 1360 N N . LYS A 1 169 ? 22.612 -1.902 -9.314 1.00 52.31 169 LYS A N 1
ATOM 1361 C CA . LYS A 1 169 ? 23.949 -2.408 -9.639 1.00 52.31 169 LYS A CA 1
ATOM 1362 C C . LYS A 1 169 ? 24.774 -1.444 -10.505 1.00 52.31 169 LYS A C 1
ATOM 1364 O O . LYS A 1 169 ? 25.994 -1.494 -10.410 1.00 52.31 169 LYS A O 1
ATOM 1369 N N . GLU A 1 170 ? 24.149 -0.551 -11.280 1.00 53.56 170 GLU A N 1
ATOM 1370 C CA . GLU A 1 170 ? 24.850 0.315 -12.253 1.00 53.56 170 GLU A CA 1
ATOM 1371 C C . GLU A 1 170 ? 25.016 1.777 -11.807 1.00 53.56 170 GLU A C 1
ATOM 1373 O O . GLU A 1 170 ? 25.641 2.574 -12.500 1.00 53.56 170 GLU A O 1
ATOM 1378 N N . GLY A 1 171 ? 24.542 2.110 -10.601 1.00 56.81 171 GLY A N 1
ATOM 1379 C CA . GLY A 1 171 ? 24.987 3.273 -9.836 1.00 56.81 171 GLY A CA 1
ATOM 1380 C C . GLY A 1 171 ? 24.727 4.643 -10.470 1.00 56.81 171 GLY A C 1
ATOM 1381 O O . GLY A 1 171 ? 25.565 5.165 -11.198 1.00 56.81 171 GLY A O 1
ATOM 1382 N N .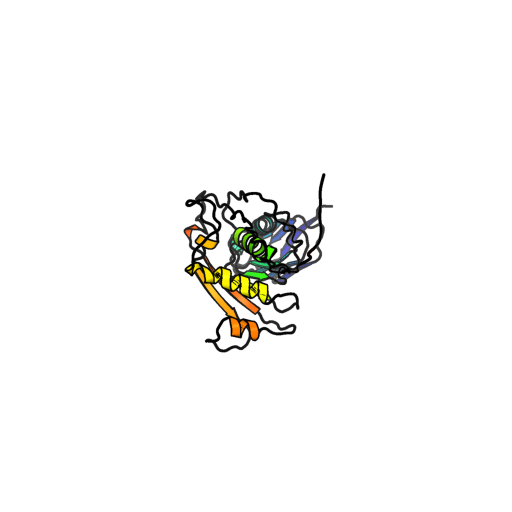 LYS A 1 172 ? 23.634 5.294 -10.049 1.00 61.12 172 LYS A N 1
ATOM 1383 C CA . LYS A 1 172 ? 23.557 6.750 -9.806 1.00 61.12 172 LYS A CA 1
ATOM 1384 C C . LYS A 1 172 ? 22.274 7.076 -9.032 1.00 61.12 172 LYS A C 1
ATOM 1386 O O . LYS A 1 172 ? 21.190 7.059 -9.601 1.00 61.12 172 LYS A O 1
ATOM 1391 N N . CYS A 1 173 ? 22.388 7.406 -7.741 1.00 67.25 173 CYS A N 1
ATOM 1392 C CA . CYS A 1 173 ? 21.330 8.194 -7.099 1.00 67.25 173 CYS A CA 1
ATOM 1393 C C . CYS A 1 173 ? 21.356 9.611 -7.692 1.00 67.25 173 CYS A C 1
ATOM 1395 O O . CYS A 1 173 ? 22.431 10.185 -7.853 1.00 67.25 173 CYS A O 1
ATOM 1397 N N . HIS A 1 174 ? 20.191 10.225 -7.909 1.00 60.50 174 HIS A N 1
ATOM 1398 C CA . HIS A 1 174 ? 20.061 11.657 -8.227 1.00 60.50 174 HIS A CA 1
ATOM 1399 C C . HIS A 1 174 ? 20.217 12.582 -6.998 1.00 60.50 174 HIS A C 1
ATOM 1401 O O . HIS A 1 174 ? 19.846 13.753 -7.027 1.00 60.50 174 HIS A O 1
ATOM 1407 N N . CYS A 1 175 ? 20.751 12.057 -5.896 1.00 64.81 175 CYS A N 1
ATOM 1408 C CA . CYS A 1 175 ? 20.992 12.774 -4.656 1.00 64.81 175 CYS A CA 1
ATOM 1409 C C . CYS A 1 175 ? 22.059 13.854 -4.883 1.00 64.81 175 CYS A C 1
ATOM 1411 O O . CYS A 1 175 ? 23.174 13.549 -5.300 1.00 64.81 175 CYS A O 1
ATOM 1413 N N . SER A 1 176 ? 21.751 15.113 -4.572 1.00 52.53 176 SER A N 1
ATOM 1414 C CA . SER A 1 176 ? 22.668 16.242 -4.781 1.00 52.53 176 SER A CA 1
ATOM 1415 C C . SER A 1 176 ? 23.803 16.342 -3.749 1.00 52.53 176 SER A C 1
ATOM 1417 O O . SER A 1 176 ? 24.694 17.169 -3.926 1.00 52.53 176 SER A O 1
ATOM 1419 N N . SER A 1 177 ? 23.815 15.524 -2.685 1.00 51.31 177 SER A N 1
ATOM 1420 C CA . SER A 1 177 ? 24.886 15.544 -1.676 1.00 51.31 177 SER A CA 1
ATOM 1421 C C . SER A 1 177 ? 25.229 14.160 -1.111 1.00 51.31 177 SER A C 1
ATOM 1423 O O . SER A 1 177 ? 24.344 13.344 -0.844 1.00 51.31 177 SER A O 1
ATOM 1425 N N . SER A 1 178 ? 26.524 13.931 -0.862 1.00 49.97 178 SER A N 1
ATOM 1426 C CA . SER A 1 178 ? 27.102 12.687 -0.320 1.00 49.97 178 SER A CA 1
ATOM 1427 C C . SER A 1 178 ? 26.612 12.313 1.083 1.00 49.97 178 SER A C 1
ATOM 1429 O O . SER A 1 178 ? 26.760 11.169 1.497 1.00 49.97 178 SER A O 1
ATOM 1431 N N . ASN A 1 179 ? 26.020 13.265 1.811 1.00 49.19 179 ASN A N 1
ATOM 1432 C CA . ASN A 1 179 ? 25.598 13.093 3.204 1.00 49.19 179 ASN A CA 1
ATOM 1433 C C . ASN A 1 179 ? 24.082 12.878 3.348 1.00 49.19 179 ASN A C 1
ATOM 1435 O O . ASN A 1 179 ? 23.581 12.777 4.465 1.00 49.19 179 ASN A O 1
ATOM 1439 N N . THR A 1 180 ? 23.343 12.808 2.235 1.00 54.94 180 THR A N 1
ATOM 1440 C CA . THR A 1 180 ? 21.893 12.570 2.244 1.00 54.94 180 THR A CA 1
ATOM 1441 C C . THR A 1 180 ? 21.591 11.133 1.853 1.00 54.94 180 THR A C 1
ATOM 1443 O O . THR A 1 180 ? 21.784 10.706 0.713 1.00 54.94 180 THR A O 1
ATOM 1446 N N . LYS A 1 181 ? 21.108 10.354 2.820 1.00 60.81 181 LYS A N 1
ATOM 1447 C CA . LYS A 1 181 ? 20.512 9.051 2.529 1.00 60.81 181 LYS A CA 1
ATOM 1448 C C . LYS A 1 181 ? 19.139 9.337 1.904 1.00 60.81 181 LYS A C 1
ATOM 1450 O O . LYS A 1 181 ? 18.402 10.184 2.404 1.00 60.81 181 LYS A O 1
ATOM 1455 N N . CYS A 1 182 ? 18.804 8.665 0.807 1.00 71.94 182 CYS A N 1
ATOM 1456 C CA . CYS A 1 182 ? 17.453 8.656 0.241 1.00 71.94 182 CYS A CA 1
ATOM 1457 C C . CYS A 1 182 ? 16.913 7.216 0.272 1.00 71.94 182 CYS A C 1
ATOM 1459 O O . CYS A 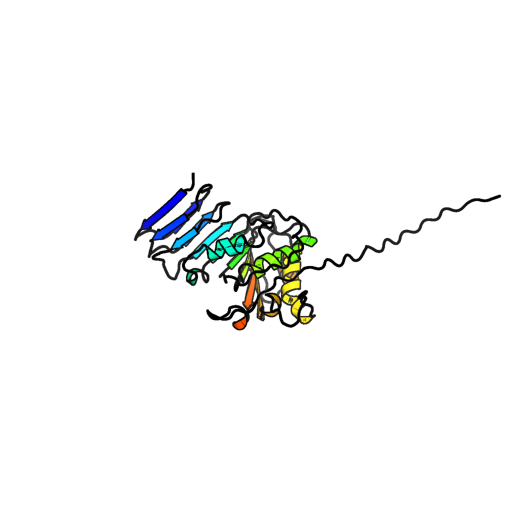1 182 ? 17.676 6.283 0.549 1.00 71.94 182 CYS A O 1
ATOM 1461 N N . TRP A 1 183 ? 15.632 7.012 -0.053 1.00 78.25 183 TRP A N 1
ATOM 1462 C CA . TRP A 1 183 ? 15.030 5.672 -0.068 1.00 78.25 183 TRP A CA 1
ATOM 1463 C C . TRP A 1 183 ? 15.827 4.698 -0.955 1.00 78.25 183 TRP A C 1
ATOM 1465 O O . TRP A 1 183 ? 15.941 3.521 -0.624 1.00 78.25 183 TRP A O 1
ATOM 1475 N N . TRP A 1 184 ? 16.454 5.197 -2.028 1.00 78.31 184 TRP A N 1
ATOM 1476 C CA . TRP A 1 184 ? 17.305 4.413 -2.928 1.00 78.31 184 TRP A CA 1
ATOM 1477 C C . TRP A 1 184 ? 18.516 3.812 -2.213 1.00 78.31 184 TRP A C 1
ATOM 1479 O O . TRP A 1 184 ? 18.825 2.635 -2.391 1.00 78.31 184 TRP A O 1
ATOM 1489 N N . HIS A 1 185 ? 19.192 4.628 -1.396 1.00 76.38 185 HIS A N 1
ATOM 1490 C CA . HIS A 1 185 ? 20.360 4.231 -0.604 1.00 76.38 185 HIS A CA 1
ATOM 1491 C C . HIS A 1 185 ? 19.979 3.331 0.573 1.00 76.38 185 HIS A C 1
ATOM 1493 O O . HIS A 1 185 ? 20.789 2.536 1.040 1.00 76.38 185 HIS A O 1
ATOM 1499 N N . ALA A 1 186 ? 18.754 3.471 1.070 1.00 75.38 186 ALA A N 1
ATOM 1500 C CA . ALA A 1 186 ? 18.254 2.690 2.186 1.00 75.38 186 ALA A CA 1
ATOM 1501 C C . ALA A 1 186 ? 17.716 1.322 1.790 1.00 75.38 186 ALA A C 1
ATOM 1503 O O . ALA A 1 186 ? 17.654 0.427 2.627 1.00 75.38 186 ALA A O 1
ATOM 1504 N N . LEU A 1 187 ? 17.281 1.159 0.548 1.00 79.81 187 LEU A N 1
ATOM 1505 C CA . LEU A 1 187 ? 16.700 -0.085 0.092 1.00 79.81 187 LEU A CA 1
ATOM 1506 C C . LEU A 1 187 ? 17.810 -1.157 0.011 1.00 79.81 187 LEU A C 1
ATOM 1508 O O . LEU A 1 187 ? 18.879 -0.947 -0.556 1.00 79.81 187 LEU A O 1
ATOM 1512 N N . LYS A 1 188 ? 17.569 -2.325 0.593 1.00 81.62 188 LYS A N 1
ATOM 1513 C CA . LYS A 1 188 ? 18.530 -3.424 0.759 1.00 81.62 188 LYS A CA 1
ATOM 1514 C C . LYS A 1 188 ? 18.189 -4.599 -0.147 1.00 81.62 188 LYS A C 1
ATOM 1516 O O . LYS A 1 188 ? 19.044 -5.067 -0.890 1.00 81.62 188 LYS A O 1
ATOM 1521 N N . ILE A 1 189 ? 16.941 -5.062 -0.098 1.00 80.25 189 ILE A N 1
ATOM 1522 C CA . ILE A 1 189 ? 16.471 -6.228 -0.858 1.00 80.25 189 ILE A CA 1
ATOM 1523 C C . ILE A 1 189 ? 15.236 -5.839 -1.662 1.00 80.25 189 ILE A C 1
ATOM 1525 O O . ILE A 1 189 ? 14.380 -5.105 -1.170 1.00 80.25 189 ILE A O 1
ATOM 1529 N N . VAL A 1 190 ? 15.171 -6.338 -2.896 1.00 84.75 190 VAL A N 1
ATOM 1530 C CA . VAL A 1 190 ? 13.976 -6.335 -3.743 1.00 84.75 190 VAL A CA 1
ATOM 1531 C C . VAL A 1 190 ? 13.721 -7.774 -4.161 1.00 84.75 190 VAL A C 1
ATOM 1533 O O . VAL A 1 190 ? 14.618 -8.424 -4.695 1.00 84.75 190 VAL A O 1
ATOM 1536 N N . LYS A 1 191 ? 12.516 -8.274 -3.895 1.00 87.38 191 LYS A N 1
ATOM 1537 C CA . LYS A 1 191 ? 12.036 -9.565 -4.406 1.00 87.38 191 LYS A CA 1
ATOM 1538 C C . LYS A 1 191 ? 10.766 -9.324 -5.203 1.00 87.38 191 LYS A C 1
ATOM 1540 O O . LYS A 1 191 ? 9.890 -8.608 -4.726 1.00 87.38 191 LYS A O 1
ATOM 1545 N N . VAL A 1 192 ? 10.666 -9.927 -6.380 1.00 86.62 192 VAL A N 1
ATOM 1546 C CA . VAL A 1 192 ? 9.435 -9.910 -7.176 1.00 86.62 192 VAL A CA 1
ATOM 1547 C C . VAL A 1 192 ? 8.558 -11.076 -6.728 1.00 86.62 192 VAL A C 1
ATOM 1549 O O . VAL A 1 192 ? 9.059 -12.176 -6.507 1.00 86.62 192 VAL A O 1
ATOM 1552 N N . ILE A 1 193 ? 7.264 -10.823 -6.560 1.00 83.69 193 ILE A N 1
ATOM 1553 C CA . ILE A 1 193 ? 6.246 -11.825 -6.243 1.00 83.69 193 ILE A CA 1
ATOM 1554 C C . ILE A 1 193 ? 5.096 -11.709 -7.240 1.00 83.69 193 ILE A C 1
ATOM 1556 O O . ILE A 1 193 ? 4.716 -10.605 -7.619 1.00 83.69 193 ILE A O 1
ATOM 1560 N N . CYS A 1 194 ? 4.523 -12.839 -7.638 1.00 81.88 194 CYS A N 1
ATOM 1561 C CA . CYS A 1 194 ? 3.339 -12.899 -8.492 1.00 81.88 194 CYS A CA 1
ATOM 1562 C C . CYS A 1 194 ? 2.313 -13.830 -7.841 1.00 81.88 194 CYS A C 1
ATOM 1564 O O . CYS A 1 194 ? 2.698 -14.801 -7.190 1.00 81.88 194 CYS A O 1
ATOM 1566 N N . THR A 1 195 ? 1.019 -13.544 -7.990 1.00 78.56 195 THR A N 1
ATOM 1567 C CA . THR A 1 195 ? -0.048 -14.431 -7.480 1.00 78.56 195 THR A CA 1
ATOM 1568 C C . THR A 1 195 ? -0.689 -15.298 -8.563 1.00 78.56 195 THR A C 1
ATOM 1570 O O . THR A 1 195 ? -1.535 -16.128 -8.244 1.00 78.56 195 THR A O 1
ATOM 1573 N N . PHE A 1 196 ? -0.291 -15.121 -9.824 1.00 76.19 196 PHE A N 1
ATOM 1574 C CA . PHE A 1 196 ? -0.722 -15.938 -10.956 1.00 76.19 196 PHE A CA 1
ATOM 1575 C C . PHE A 1 196 ? 0.242 -17.100 -11.208 1.00 76.19 196 PHE A C 1
ATOM 1577 O O . PHE A 1 196 ? 1.401 -17.074 -10.790 1.00 76.19 196 PHE A O 1
ATOM 1584 N N . LYS A 1 197 ? -0.247 -18.144 -11.887 1.00 74.88 197 LYS A N 1
ATOM 1585 C CA . LYS A 1 197 ? 0.551 -19.340 -12.185 1.00 74.88 197 LYS A CA 1
ATOM 1586 C C . LYS A 1 197 ? 1.628 -19.014 -13.213 1.00 74.88 197 LYS A C 1
ATOM 1588 O O . LYS A 1 197 ? 1.320 -18.741 -14.369 1.00 74.88 197 LYS A O 1
ATOM 1593 N N . ILE A 1 198 ? 2.881 -19.115 -12.800 1.00 78.94 198 ILE A N 1
ATOM 1594 C CA . ILE A 1 198 ? 4.043 -19.009 -13.673 1.00 78.94 198 ILE A CA 1
ATOM 1595 C C . ILE A 1 198 ? 5.153 -19.921 -13.151 1.00 78.94 198 ILE A C 1
ATOM 1597 O O . ILE A 1 198 ? 5.146 -20.291 -11.977 1.00 78.94 198 ILE A O 1
ATOM 1601 N N . ASP A 1 199 ? 6.072 -20.315 -14.031 1.00 74.44 199 ASP A N 1
ATOM 1602 C CA . ASP A 1 199 ? 7.283 -21.032 -13.631 1.00 74.44 199 ASP A CA 1
ATOM 1603 C C . ASP A 1 199 ? 8.043 -20.217 -12.571 1.00 74.44 199 ASP A C 1
ATOM 1605 O O . ASP A 1 199 ? 8.255 -19.013 -12.738 1.00 74.44 199 ASP A O 1
ATOM 1609 N N . GLU A 1 200 ? 8.457 -20.871 -11.484 1.00 72.44 200 GLU A N 1
ATOM 1610 C CA . GLU A 1 200 ? 9.220 -20.253 -10.392 1.00 72.44 200 GLU A CA 1
ATOM 1611 C C . GLU A 1 200 ? 10.553 -19.650 -10.873 1.00 72.44 200 GLU A C 1
ATOM 1613 O O . GLU A 1 200 ? 11.079 -18.734 -10.241 1.00 72.44 200 GLU A O 1
ATOM 1618 N N . ASN A 1 201 ? 11.077 -20.126 -12.008 1.00 77.06 201 ASN A N 1
ATOM 1619 C CA . ASN A 1 201 ? 12.311 -19.655 -12.636 1.00 77.06 201 ASN A CA 1
ATOM 1620 C C . ASN A 1 201 ? 12.078 -18.686 -13.802 1.00 77.06 201 ASN A C 1
ATOM 1622 O O . ASN A 1 201 ? 13.034 -18.337 -14.500 1.00 77.06 201 ASN A O 1
ATOM 1626 N N . ALA A 1 202 ? 10.834 -18.271 -14.054 1.00 81.12 202 ALA A N 1
ATOM 1627 C CA . ALA A 1 202 ? 10.546 -17.320 -15.116 1.00 81.12 202 ALA A CA 1
ATOM 1628 C C . ALA A 1 202 ? 11.299 -16.004 -14.886 1.00 81.12 202 ALA A C 1
ATOM 1630 O O . ALA A 1 202 ? 11.375 -15.484 -13.770 1.00 81.12 202 ALA A O 1
ATOM 1631 N N . ASP A 1 203 ? 11.846 -15.438 -15.960 1.00 86.31 203 ASP A N 1
ATOM 1632 C CA . ASP A 1 203 ? 12.388 -14.091 -15.885 1.00 86.31 203 ASP A CA 1
ATOM 1633 C C . ASP A 1 203 ? 11.258 -13.056 -15.743 1.00 86.31 203 ASP A C 1
ATOM 1635 O O . ASP A 1 203 ? 10.080 -13.311 -16.016 1.00 86.31 203 ASP A O 1
ATOM 1639 N N . PHE A 1 204 ? 11.618 -11.850 -15.302 1.00 85.44 204 PHE A N 1
ATOM 1640 C CA . PHE A 1 204 ? 10.639 -10.786 -15.085 1.00 85.44 204 PHE A CA 1
ATOM 1641 C C . PHE A 1 204 ? 9.873 -10.418 -16.364 1.00 85.44 204 PHE A C 1
ATOM 1643 O O . PHE A 1 204 ? 8.698 -10.064 -16.300 1.00 85.44 204 PHE A O 1
ATOM 1650 N N . LYS A 1 205 ? 10.511 -10.523 -17.535 1.00 86.62 205 LYS A N 1
ATOM 1651 C CA . LYS A 1 205 ? 9.861 -10.235 -18.816 1.00 86.62 205 LYS A CA 1
ATOM 1652 C C . LYS A 1 205 ? 8.738 -11.234 -19.091 1.00 86.62 205 LYS A C 1
ATOM 1654 O O . LYS A 1 205 ? 7.631 -10.826 -19.418 1.00 86.62 205 LYS A O 1
ATOM 1659 N N . THR A 1 206 ? 8.995 -12.517 -18.865 1.00 86.62 206 THR A N 1
ATOM 1660 C CA . THR A 1 206 ? 8.007 -13.593 -18.974 1.00 86.62 206 THR A CA 1
ATOM 1661 C C . THR A 1 206 ? 6.871 -13.388 -17.971 1.00 86.62 206 THR A C 1
ATOM 1663 O O . THR A 1 206 ? 5.708 -13.544 -18.335 1.00 86.62 206 THR A O 1
ATOM 1666 N N . MET A 1 207 ? 7.177 -12.958 -16.739 1.00 85.75 207 MET A N 1
ATOM 1667 C CA . MET A 1 207 ? 6.156 -12.569 -15.752 1.00 85.75 207 MET A CA 1
ATOM 1668 C C . MET A 1 207 ? 5.289 -11.406 -16.243 1.00 85.75 207 MET A C 1
ATOM 1670 O O . MET A 1 207 ? 4.069 -11.451 -16.112 1.00 85.75 207 MET A O 1
ATOM 1674 N N . LEU A 1 208 ? 5.901 -10.380 -16.838 1.00 84.31 208 LEU A N 1
ATOM 1675 C CA . LEU A 1 208 ? 5.199 -9.212 -17.364 1.00 84.31 208 LEU A CA 1
ATOM 1676 C C . LEU A 1 208 ? 4.345 -9.547 -18.603 1.00 84.31 208 LEU A C 1
ATOM 1678 O O . LEU A 1 208 ? 3.267 -8.982 -18.809 1.00 84.31 208 LEU A O 1
ATOM 1682 N N . ASP A 1 209 ? 4.811 -10.469 -19.441 1.00 83.62 209 ASP A N 1
ATOM 1683 C CA . ASP A 1 209 ? 4.097 -10.938 -20.629 1.00 83.62 209 ASP A CA 1
ATOM 1684 C C . ASP A 1 209 ? 2.906 -11.828 -20.265 1.00 83.62 209 ASP A C 1
ATOM 1686 O O . ASP A 1 209 ? 1.848 -11.691 -20.879 1.00 83.62 209 ASP A O 1
ATOM 1690 N N . ALA A 1 210 ? 3.045 -12.637 -19.212 1.00 81.12 210 ALA A N 1
ATOM 1691 C CA . ALA A 1 210 ? 1.994 -13.489 -18.659 1.00 81.12 210 ALA A CA 1
ATOM 1692 C C . ALA A 1 210 ? 0.936 -12.736 -17.835 1.00 81.12 210 ALA A C 1
ATOM 1694 O O . ALA A 1 210 ? -0.010 -13.363 -17.357 1.00 81.12 210 ALA A O 1
ATOM 1695 N N . LEU A 1 211 ? 1.077 -11.415 -17.661 1.00 78.50 211 LEU A N 1
ATOM 1696 C CA . LEU A 1 211 ? 0.091 -10.621 -16.936 1.00 78.50 211 LEU A CA 1
ATOM 1697 C C . LEU A 1 211 ? -1.313 -10.786 -17.537 1.00 78.50 211 LEU A C 1
ATOM 1699 O O . LEU A 1 211 ? -1.464 -10.677 -18.762 1.00 78.50 211 LEU A O 1
ATOM 1703 N N . PRO A 1 212 ? -2.343 -10.976 -16.695 1.00 72.06 212 PRO A N 1
ATOM 1704 C CA . PRO A 1 212 ? -3.720 -11.087 -17.151 1.00 72.06 212 PRO A CA 1
ATOM 1705 C C . PRO A 1 212 ? -4.141 -9.882 -17.977 1.00 72.06 212 PRO A C 1
ATOM 1707 O O . PRO A 1 212 ? -3.846 -8.733 -17.651 1.00 72.06 212 PRO A O 1
ATOM 1710 N N . THR A 1 213 ? -4.871 -10.156 -19.050 1.00 66.38 213 THR A N 1
ATOM 1711 C CA . THR A 1 213 ? -5.441 -9.133 -19.935 1.00 66.38 213 THR A CA 1
ATOM 1712 C C . THR A 1 213 ? -6.824 -8.664 -19.479 1.00 66.38 213 THR A C 1
ATOM 1714 O O . THR A 1 213 ? -7.351 -7.700 -20.030 1.00 66.38 213 THR A O 1
ATOM 1717 N N . CYS A 1 214 ? -7.414 -9.319 -18.475 1.00 57.50 214 CYS A N 1
ATOM 1718 C CA . CYS A 1 214 ? -8.734 -9.022 -17.925 1.00 57.50 214 CYS A CA 1
ATOM 1719 C C . CYS A 1 214 ? -8.745 -9.152 -16.394 1.00 57.50 214 CYS A C 1
ATOM 1721 O O . CYS A 1 214 ? -7.809 -9.697 -15.812 1.00 57.50 214 CYS A O 1
ATOM 1723 N N . CYS A 1 215 ? -9.808 -8.639 -15.762 1.00 58.44 215 CYS A N 1
ATOM 1724 C CA . CYS A 1 215 ? -9.994 -8.576 -14.310 1.00 58.44 215 CYS A CA 1
ATOM 1725 C C . CYS A 1 215 ? -9.818 -9.947 -13.636 1.00 58.44 215 CYS A C 1
ATOM 1727 O O . CYS A 1 215 ? -10.765 -10.727 -13.526 1.00 58.44 215 CYS A O 1
ATOM 1729 N N . ALA A 1 216 ? -8.611 -10.208 -13.150 1.00 62.31 216 ALA A N 1
ATOM 1730 C CA . ALA A 1 216 ? -8.286 -11.325 -12.283 1.00 62.31 216 ALA A CA 1
ATOM 1731 C C . ALA A 1 216 ? -7.895 -10.770 -10.909 1.00 62.31 216 ALA A C 1
ATOM 1733 O O . ALA A 1 216 ? -7.325 -9.681 -10.814 1.00 62.31 216 ALA A O 1
ATOM 1734 N N . ASP A 1 217 ? -8.160 -11.522 -9.839 1.00 68.00 217 ASP A N 1
ATOM 1735 C CA . ASP A 1 217 ? -7.637 -11.243 -8.489 1.00 68.00 217 ASP A CA 1
ATOM 1736 C C . ASP A 1 217 ? -6.137 -11.579 -8.396 1.00 68.00 217 ASP A C 1
ATOM 1738 O O . ASP A 1 217 ? -5.652 -12.212 -7.456 1.00 68.00 217 ASP A O 1
ATOM 1742 N N . GLU A 1 218 ? -5.396 -11.185 -9.423 1.00 76.00 218 GLU A N 1
ATOM 1743 C CA . GLU A 1 218 ? -3.993 -11.476 -9.599 1.00 76.00 218 GLU A CA 1
ATOM 1744 C C . GLU A 1 218 ? -3.180 -10.191 -9.480 1.00 76.00 218 GLU A C 1
ATOM 1746 O O . GLU A 1 218 ? -3.625 -9.100 -9.837 1.00 76.00 218 GLU A O 1
ATOM 1751 N N . ASN A 1 219 ? -1.981 -10.328 -8.926 1.00 77.19 219 ASN A N 1
ATOM 1752 C CA . ASN A 1 219 ? -1.104 -9.224 -8.599 1.00 77.19 219 ASN A CA 1
ATOM 1753 C C . ASN A 1 219 ? 0.328 -9.568 -8.992 1.00 77.19 219 ASN A C 1
ATOM 1755 O O . ASN A 1 219 ? 0.774 -10.709 -8.836 1.00 77.19 219 ASN A O 1
ATOM 1759 N N . ILE A 1 220 ? 1.070 -8.541 -9.393 1.00 85.69 220 ILE A N 1
ATOM 1760 C CA . ILE A 1 220 ? 2.531 -8.538 -9.346 1.00 85.69 220 ILE A CA 1
ATOM 1761 C C . ILE A 1 220 ? 2.954 -7.583 -8.240 1.00 85.69 220 ILE A C 1
ATOM 1763 O O . ILE A 1 220 ? 2.357 -6.525 -8.049 1.00 85.69 220 ILE A O 1
ATOM 1767 N N . GLY A 1 221 ? 3.962 -7.956 -7.470 1.00 86.81 221 GLY A N 1
ATOM 1768 C CA . GLY A 1 221 ? 4.421 -7.168 -6.347 1.00 86.81 221 GLY A CA 1
ATOM 1769 C C . GLY A 1 221 ? 5.921 -7.230 -6.148 1.00 86.81 221 GLY A C 1
ATOM 1770 O O . GLY A 1 221 ? 6.627 -8.080 -6.680 1.00 86.81 221 GLY A O 1
ATOM 1771 N N . PHE A 1 222 ? 6.389 -6.297 -5.339 1.00 88.00 222 PHE A N 1
ATOM 1772 C CA . PHE A 1 222 ? 7.770 -6.077 -4.977 1.00 88.00 222 PHE A CA 1
ATOM 1773 C C . PHE A 1 222 ? 7.837 -6.051 -3.458 1.00 88.00 222 PHE A C 1
ATOM 1775 O O . PHE A 1 222 ? 7.268 -5.163 -2.826 1.00 88.00 222 PHE A O 1
ATOM 1782 N N . ILE A 1 223 ? 8.522 -7.018 -2.858 1.00 87.69 223 ILE A N 1
ATOM 1783 C CA . ILE A 1 223 ? 8.862 -6.977 -1.436 1.00 87.69 223 ILE A CA 1
ATOM 1784 C C . ILE A 1 223 ? 10.128 -6.142 -1.295 1.00 87.69 223 ILE A C 1
ATOM 1786 O O . ILE A 1 223 ? 11.139 -6.423 -1.944 1.00 87.69 223 ILE A O 1
ATOM 1790 N N . LEU A 1 224 ? 10.054 -5.126 -0.442 1.00 87.81 224 LEU A N 1
ATOM 1791 C CA . LEU A 1 224 ? 11.098 -4.148 -0.192 1.00 87.81 224 LEU A CA 1
ATOM 1792 C C . LEU A 1 224 ? 11.597 -4.293 1.247 1.00 87.81 224 LEU A C 1
ATOM 1794 O O . LEU A 1 224 ? 10.834 -4.180 2.207 1.00 87.81 224 LEU A O 1
ATOM 1798 N N . GLU A 1 225 ? 12.899 -4.499 1.408 1.00 83.88 225 GLU A N 1
ATOM 1799 C CA . GLU A 1 225 ? 13.549 -4.432 2.719 1.00 83.88 225 GLU A CA 1
ATOM 1800 C C . GLU A 1 225 ? 14.474 -3.222 2.750 1.00 83.88 225 GLU A C 1
ATOM 1802 O O . GLU A 1 225 ? 15.310 -3.080 1.862 1.00 83.88 225 GLU A O 1
ATOM 1807 N N . PHE A 1 226 ? 14.364 -2.375 3.773 1.00 77.44 226 PHE A N 1
ATOM 1808 C CA . PHE A 1 226 ? 15.231 -1.210 3.971 1.00 77.44 226 PHE A CA 1
ATOM 1809 C C . PHE A 1 226 ? 16.207 -1.446 5.134 1.00 77.44 226 PHE A C 1
ATOM 1811 O O . PHE A 1 226 ? 15.916 -2.201 6.062 1.00 77.44 226 PHE A O 1
ATOM 1818 N N . TYR A 1 227 ? 17.377 -0.805 5.109 1.00 70.56 227 TYR A N 1
ATOM 1819 C CA . TYR A 1 227 ? 18.311 -0.810 6.234 1.00 70.56 227 TYR A CA 1
ATOM 1820 C C . TYR A 1 227 ? 17.670 -0.170 7.473 1.00 70.56 227 TYR A C 1
ATOM 1822 O O . TYR A 1 227 ? 17.058 0.892 7.386 1.00 70.56 227 TYR A O 1
ATOM 1830 N N . GLN A 1 228 ? 17.875 -0.777 8.645 1.00 55.44 228 GLN A N 1
ATOM 1831 C CA . GLN A 1 228 ? 17.326 -0.296 9.923 1.00 55.44 228 GLN A CA 1
ATOM 1832 C C . GLN A 1 228 ? 17.710 1.160 10.236 1.00 55.44 228 GLN A C 1
ATOM 1834 O O . GLN A 1 228 ? 16.927 1.878 10.834 1.00 55.44 228 GLN A O 1
ATOM 1839 N N . ASN A 1 229 ? 18.858 1.645 9.756 1.00 47.69 229 ASN A N 1
ATOM 1840 C CA . ASN A 1 229 ? 19.291 3.033 9.970 1.00 47.69 229 ASN A CA 1
ATOM 1841 C C . ASN A 1 229 ? 18.470 4.069 9.175 1.00 47.69 229 ASN A C 1
ATOM 1843 O O . ASN A 1 229 ? 18.608 5.264 9.410 1.00 47.69 229 ASN A O 1
ATOM 1847 N N . TRP A 1 230 ? 17.650 3.628 8.217 1.00 50.38 230 TRP A N 1
ATOM 1848 C CA . TRP A 1 230 ? 16.660 4.455 7.521 1.00 50.38 230 TRP A CA 1
ATOM 1849 C C . TRP A 1 230 ? 15.339 4.528 8.286 1.00 50.38 230 TRP A C 1
ATOM 1851 O O . TRP A 1 230 ? 14.703 5.577 8.370 1.00 50.38 230 TRP A O 1
ATOM 1861 N N . ILE A 1 231 ? 14.952 3.398 8.875 1.00 51.22 231 ILE A N 1
ATOM 1862 C CA . ILE A 1 231 ? 13.798 3.253 9.760 1.00 51.22 231 ILE A CA 1
ATOM 1863 C C . ILE A 1 231 ? 14.303 3.563 11.173 1.00 51.22 231 ILE A C 1
ATOM 1865 O O . ILE A 1 231 ? 14.449 2.673 12.006 1.00 51.22 231 ILE A O 1
ATOM 1869 N N . GLY A 1 232 ? 14.718 4.814 11.390 1.00 37.25 232 GLY A N 1
ATOM 1870 C CA . GLY A 1 232 ? 15.494 5.183 12.571 1.00 37.25 232 GLY A CA 1
ATOM 1871 C C . GLY A 1 232 ? 14.833 4.764 13.896 1.00 37.25 232 GLY A C 1
ATOM 1872 O O . GLY A 1 232 ? 13.602 4.743 13.999 1.00 37.25 232 GLY A O 1
ATOM 1873 N N . PRO A 1 233 ? 15.628 4.460 14.939 1.00 30.59 233 PRO A N 1
ATOM 1874 C CA . PRO A 1 233 ? 15.107 4.360 16.294 1.00 30.59 233 PRO A CA 1
ATOM 1875 C C . PRO A 1 233 ? 14.558 5.729 16.717 1.00 30.59 233 PRO A C 1
ATOM 1877 O O . PRO A 1 233 ? 15.053 6.771 16.279 1.00 30.59 233 PRO A O 1
ATOM 1880 N N . ALA A 1 234 ? 13.529 5.734 17.567 1.00 35.22 234 ALA A N 1
ATOM 1881 C CA . ALA A 1 234 ? 12.941 6.953 18.113 1.00 35.22 234 ALA A CA 1
ATOM 1882 C C . ALA A 1 234 ? 14.038 7.853 18.722 1.00 35.22 234 ALA A C 1
ATOM 1884 O O . ALA A 1 234 ? 14.536 7.566 19.806 1.00 35.22 234 ALA A O 1
ATOM 1885 N N . GLY A 1 235 ? 14.440 8.917 18.013 1.00 35.22 235 GLY A N 1
ATOM 1886 C CA . GLY A 1 235 ? 15.355 9.934 18.543 1.00 35.22 235 GLY A CA 1
ATOM 1887 C C . GLY A 1 235 ? 16.483 10.442 17.637 1.00 35.22 235 GLY A C 1
ATOM 1888 O O . GLY A 1 235 ? 17.105 11.431 18.010 1.00 35.22 235 GLY A O 1
ATOM 1889 N N . SER A 1 236 ? 16.768 9.862 16.464 1.00 33.97 236 SER A N 1
ATOM 1890 C CA . SER A 1 236 ? 17.848 10.384 15.600 1.00 33.97 236 SER A CA 1
ATOM 1891 C C . SER A 1 236 ? 17.332 11.328 14.508 1.00 33.97 236 SER A C 1
ATOM 1893 O O . SER A 1 236 ? 16.698 10.902 13.542 1.00 33.97 236 SER A O 1
ATOM 1895 N N . THR A 1 237 ? 17.646 12.617 14.634 1.00 34.81 237 THR A N 1
ATOM 1896 C CA . THR A 1 237 ? 17.427 13.655 13.616 1.00 34.81 237 THR A CA 1
ATOM 1897 C C . THR A 1 237 ? 18.453 13.545 12.479 1.00 34.81 237 THR A C 1
ATOM 1899 O O . THR A 1 237 ? 19.377 14.353 12.395 1.00 34.81 237 THR A O 1
ATOM 1902 N N . GLU A 1 238 ? 18.319 12.560 11.589 1.00 38.19 238 GLU A N 1
ATOM 1903 C CA . GLU A 1 238 ? 18.950 12.631 10.261 1.00 38.19 238 GLU A CA 1
ATOM 1904 C C . GLU A 1 238 ? 17.964 13.298 9.286 1.00 38.19 238 GLU A C 1
ATOM 1906 O O . GLU A 1 238 ? 16.823 12.861 9.131 1.00 38.19 238 GLU A O 1
ATOM 1911 N N . LYS A 1 239 ? 18.386 14.403 8.654 1.00 36.66 239 LYS A N 1
ATOM 1912 C CA . LYS A 1 239 ? 17.583 15.119 7.651 1.00 36.66 239 LYS A CA 1
ATOM 1913 C C . LYS A 1 239 ? 17.441 14.251 6.402 1.00 36.66 239 LYS A C 1
ATOM 1915 O O . LYS A 1 239 ? 18.427 13.983 5.718 1.00 36.66 239 LYS A O 1
ATOM 1920 N N . LEU A 1 240 ? 16.211 13.863 6.086 1.00 38.62 240 LEU A N 1
ATOM 1921 C CA . LEU A 1 240 ? 15.871 13.202 4.834 1.00 38.62 240 LEU A CA 1
ATOM 1922 C C . LEU A 1 240 ? 15.525 14.267 3.795 1.00 38.62 240 LEU A C 1
ATOM 1924 O O . LEU A 1 240 ? 14.614 15.067 3.996 1.00 38.62 240 LEU A O 1
ATOM 1928 N N . ILE A 1 241 ? 16.279 14.295 2.698 1.00 38.66 241 ILE A N 1
ATOM 1929 C CA . ILE A 1 241 ? 15.991 15.155 1.549 1.00 38.66 241 ILE A CA 1
ATOM 1930 C C . ILE A 1 241 ? 15.436 14.267 0.446 1.00 38.66 241 ILE A C 1
ATOM 1932 O O . ILE A 1 241 ? 16.031 13.245 0.097 1.00 38.66 241 ILE A O 1
ATOM 1936 N N . VAL A 1 242 ? 14.296 14.659 -0.108 1.00 40.91 242 VAL A N 1
ATOM 1937 C CA . VAL A 1 242 ? 13.765 14.013 -1.307 1.00 40.91 242 VAL A CA 1
ATOM 1938 C C . VAL A 1 242 ? 14.589 14.443 -2.507 1.00 40.91 242 VAL A C 1
ATOM 1940 O O . VAL A 1 242 ? 14.889 15.625 -2.675 1.00 40.91 242 VAL A O 1
ATOM 1943 N N . CYS A 1 243 ? 14.974 13.465 -3.324 1.00 35.62 243 CYS A N 1
ATOM 1944 C CA . CYS A 1 243 ? 15.840 13.661 -4.477 1.00 35.62 243 CYS A CA 1
ATOM 1945 C C . CYS A 1 243 ? 15.282 14.755 -5.406 1.00 35.62 243 CYS A C 1
ATOM 1947 O O . CYS A 1 243 ? 14.202 14.558 -5.968 1.00 35.62 243 CYS A O 1
ATOM 1949 N N . PRO A 1 244 ? 15.991 15.883 -5.604 1.00 35.53 244 PRO A N 1
ATOM 1950 C CA . PRO A 1 244 ? 15.612 16.842 -6.629 1.00 35.53 244 PRO A CA 1
ATOM 1951 C C . PRO A 1 244 ? 15.861 16.212 -8.005 1.00 35.53 244 PRO A C 1
ATOM 1953 O O . PRO A 1 244 ? 16.984 15.829 -8.336 1.00 35.53 244 PRO A O 1
ATOM 1956 N N . VAL A 1 245 ? 14.810 16.083 -8.812 1.00 36.25 245 VAL A N 1
ATOM 1957 C CA . VAL A 1 245 ? 14.914 15.560 -10.179 1.00 36.25 245 VAL A CA 1
ATOM 1958 C C . VAL A 1 245 ? 15.449 16.665 -11.088 1.00 36.25 245 VAL A C 1
ATOM 1960 O O . VAL A 1 245 ? 14.837 17.722 -11.213 1.00 36.25 245 VAL A O 1
ATOM 1963 N N . ARG A 1 246 ? 16.584 16.426 -11.755 1.00 31.98 246 ARG A N 1
ATOM 1964 C CA . ARG A 1 246 ? 16.993 17.211 -12.929 1.00 31.98 246 ARG A CA 1
ATOM 1965 C C . ARG A 1 246 ? 16.589 16.444 -14.180 1.00 31.98 246 ARG A C 1
ATOM 1967 O O . ARG A 1 246 ? 17.211 15.438 -14.506 1.00 31.98 246 ARG A O 1
ATOM 1974 N N . PHE A 1 247 ? 15.584 16.938 -14.897 1.00 31.45 247 PHE A N 1
ATOM 1975 C CA . PHE A 1 247 ? 15.274 16.458 -16.240 1.00 31.45 247 PHE A CA 1
ATOM 1976 C C . PHE A 1 247 ? 16.372 16.925 -17.201 1.00 31.45 247 PHE A C 1
ATOM 1978 O O . PHE A 1 247 ? 16.357 18.058 -17.681 1.00 31.45 247 PHE A O 1
ATOM 1985 N N . THR A 1 248 ? 17.350 16.073 -17.500 1.00 29.38 248 THR A N 1
ATOM 1986 C CA . THR A 1 248 ? 18.221 16.307 -18.655 1.00 29.38 248 THR A CA 1
ATOM 1987 C C . THR A 1 248 ? 17.449 15.922 -19.911 1.00 29.38 248 THR A C 1
ATOM 1989 O O . THR A 1 248 ? 17.430 14.756 -20.297 1.00 29.38 248 THR A O 1
ATOM 1992 N N . ARG A 1 249 ? 16.794 16.895 -20.556 1.00 30.05 249 ARG A N 1
ATOM 1993 C CA . ARG A 1 249 ? 16.321 16.733 -21.937 1.00 30.05 249 ARG A CA 1
ATOM 1994 C C . ARG A 1 249 ? 17.544 16.528 -22.835 1.00 30.05 249 ARG A C 1
ATOM 1996 O O . ARG A 1 249 ? 18.282 17.476 -23.085 1.00 30.05 249 ARG A O 1
ATOM 2003 N N . ALA A 1 250 ? 17.753 15.316 -23.339 1.00 27.48 250 ALA A N 1
ATOM 2004 C CA . ALA A 1 250 ? 18.497 15.147 -24.579 1.00 27.48 250 ALA A CA 1
ATOM 2005 C C . ALA A 1 250 ? 17.538 15.507 -25.730 1.00 27.48 250 ALA A C 1
ATOM 2007 O O . ALA A 1 250 ? 16.463 14.909 -25.811 1.00 27.48 250 ALA A O 1
ATOM 2008 N N . PRO A 1 251 ? 17.843 16.493 -26.592 1.00 27.95 251 PRO A N 1
ATOM 2009 C CA . PRO A 1 251 ? 17.001 16.763 -27.748 1.00 27.95 251 PRO A CA 1
ATOM 2010 C C . PRO A 1 251 ? 17.090 15.589 -28.739 1.00 27.95 251 PRO A C 1
ATOM 2012 O O . PRO A 1 251 ? 18.177 15.026 -28.919 1.00 27.95 251 PRO A O 1
ATOM 2015 N N . PRO A 1 252 ? 15.987 15.216 -29.412 1.00 29.20 252 PRO A N 1
ATOM 2016 C CA . PRO A 1 252 ? 16.039 14.215 -30.464 1.00 29.20 252 PRO A CA 1
ATOM 2017 C C . PRO A 1 252 ? 16.906 14.739 -31.615 1.00 29.20 252 PRO A C 1
ATOM 2019 O O . PRO A 1 252 ? 16.693 15.836 -32.136 1.00 29.20 252 PRO A O 1
ATOM 2022 N N . ARG A 1 253 ? 17.906 13.946 -32.017 1.00 31.44 253 ARG A N 1
ATOM 2023 C CA . ARG A 1 253 ? 18.647 14.156 -33.265 1.00 31.44 253 ARG A CA 1
ATOM 2024 C C . ARG A 1 253 ? 17.702 13.893 -34.436 1.00 31.44 253 ARG A C 1
ATOM 2026 O O . ARG A 1 253 ? 17.650 12.779 -34.947 1.00 31.44 253 ARG A O 1
ATOM 2033 N N . ASN A 1 254 ? 16.997 14.921 -34.892 1.00 29.28 254 ASN A N 1
ATOM 2034 C CA . ASN A 1 254 ? 16.356 14.878 -36.200 1.00 29.28 254 ASN A CA 1
ATOM 2035 C C . ASN A 1 254 ? 17.429 15.076 -37.272 1.00 29.28 254 ASN A C 1
ATOM 2037 O O . ASN A 1 254 ? 17.856 16.188 -37.572 1.00 29.28 254 ASN A O 1
ATOM 2041 N N . THR A 1 255 ? 17.874 13.959 -37.838 1.00 34.97 255 THR A N 1
ATOM 2042 C CA . THR A 1 255 ? 18.431 13.935 -39.186 1.00 34.97 255 THR A CA 1
ATOM 2043 C C . THR A 1 255 ? 17.257 14.008 -40.156 1.00 34.97 255 THR A C 1
ATOM 2045 O O . THR A 1 255 ? 16.462 13.083 -40.252 1.00 34.97 255 THR A O 1
ATOM 2048 N N . CYS A 1 256 ? 17.119 15.124 -40.864 1.00 27.30 256 CYS A N 1
ATOM 2049 C CA . CYS A 1 256 ? 16.379 15.155 -42.118 1.00 27.30 256 CYS A CA 1
ATOM 2050 C C . CYS A 1 256 ? 17.001 16.234 -42.999 1.00 27.30 256 CYS A C 1
ATOM 2052 O O . CYS A 1 256 ? 16.865 17.429 -42.740 1.00 27.30 256 CYS A O 1
ATOM 2054 N N . GLY A 1 257 ? 17.765 15.795 -43.995 1.00 28.27 257 GLY A N 1
ATOM 2055 C CA . GLY A 1 257 ? 18.183 16.656 -45.085 1.00 28.27 257 GLY A CA 1
ATOM 2056 C C . GLY A 1 257 ? 17.030 16.835 -46.063 1.00 28.27 257 GLY A C 1
ATOM 2057 O O . GLY A 1 257 ? 16.348 15.871 -46.387 1.00 28.27 257 GLY A O 1
ATOM 2058 N N . MET A 1 258 ? 16.872 18.045 -46.586 1.00 27.98 258 MET A N 1
ATOM 2059 C CA . MET A 1 258 ? 16.516 18.244 -47.986 1.00 27.98 258 MET A CA 1
ATOM 2060 C C . MET A 1 258 ? 17.040 19.595 -48.464 1.00 27.98 258 MET A C 1
ATOM 2062 O O . MET A 1 258 ? 16.935 20.615 -47.786 1.00 27.98 258 MET A O 1
ATOM 2066 N N . LEU A 1 259 ? 17.655 19.534 -49.643 1.00 30.11 259 LEU A N 1
ATOM 2067 C CA . LEU A 1 259 ? 18.142 20.642 -50.442 1.00 30.11 259 LEU A CA 1
ATOM 2068 C C . LEU A 1 259 ? 17.024 21.646 -50.748 1.00 30.11 259 LEU A C 1
ATOM 2070 O O . LEU A 1 259 ? 15.902 21.243 -51.036 1.00 30.11 259 LEU A O 1
ATOM 2074 N N . ASN A 1 260 ? 17.386 22.923 -50.886 1.00 29.31 260 ASN A N 1
ATOM 2075 C CA . ASN A 1 260 ? 16.989 23.668 -52.078 1.00 29.31 260 ASN A CA 1
ATOM 2076 C C . ASN A 1 260 ? 18.023 24.737 -52.447 1.00 29.31 260 ASN A C 1
ATOM 2078 O O . ASN A 1 260 ? 18.478 25.536 -51.633 1.00 29.31 260 ASN A O 1
ATOM 2082 N N . HIS A 1 261 ? 18.415 24.677 -53.715 1.00 32.88 261 HIS A N 1
ATOM 2083 C CA . HIS A 1 261 ? 19.362 25.538 -54.407 1.00 32.88 261 HIS A CA 1
ATOM 2084 C C . HIS A 1 261 ? 18.671 26.798 -54.968 1.00 32.88 261 HIS A C 1
ATOM 2086 O O . HIS A 1 261 ? 17.467 26.795 -55.199 1.00 32.88 261 HIS A O 1
ATOM 2092 N N . THR A 1 262 ? 19.503 27.782 -55.352 1.00 32.47 262 THR A N 1
ATOM 2093 C CA . THR A 1 262 ? 19.271 28.961 -56.235 1.00 32.47 262 THR A CA 1
ATOM 2094 C C . THR A 1 262 ? 18.604 30.194 -55.599 1.00 32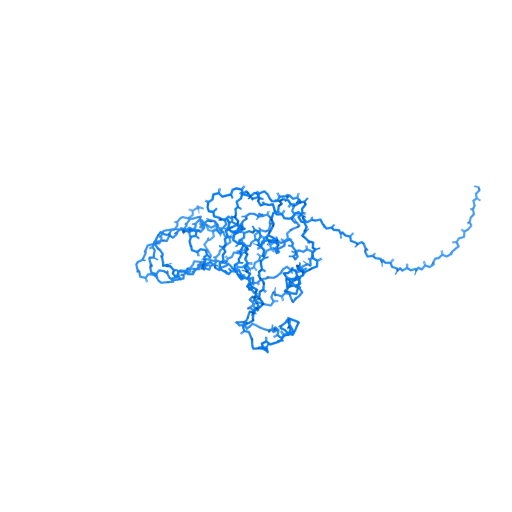.47 262 THR A C 1
ATOM 2096 O O . THR A 1 262 ? 17.634 30.054 -54.882 1.00 32.47 262 THR A O 1
ATOM 2099 N N . ARG A 1 263 ? 19.034 31.455 -55.810 1.00 32.09 263 ARG A N 1
ATOM 2100 C CA . ARG A 1 263 ? 19.963 32.112 -56.765 1.00 32.09 263 ARG A CA 1
ATOM 2101 C C . ARG A 1 263 ? 20.291 33.547 -56.252 1.00 32.09 263 ARG A C 1
ATOM 2103 O O . ARG A 1 263 ? 19.406 34.168 -55.691 1.00 32.09 263 ARG A O 1
ATOM 2110 N N . ARG A 1 264 ? 21.528 34.026 -56.518 1.00 33.06 264 ARG A N 1
ATOM 2111 C CA . ARG A 1 264 ? 22.012 35.381 -56.962 1.00 33.06 264 ARG A CA 1
ATOM 2112 C C . ARG A 1 264 ? 21.181 36.641 -56.600 1.00 33.06 264 ARG A C 1
ATOM 2114 O O . ARG A 1 264 ? 19.981 36.617 -56.785 1.00 33.06 264 ARG A O 1
ATOM 2121 N N . ARG A 1 265 ? 21.706 37.845 -56.327 1.00 33.56 265 ARG A N 1
ATOM 2122 C CA . ARG A 1 265 ? 23.032 38.520 -56.296 1.00 33.56 265 ARG A CA 1
ATOM 2123 C C . ARG A 1 265 ? 22.797 39.933 -55.668 1.00 33.56 265 ARG A C 1
ATOM 2125 O O . ARG A 1 265 ? 21.636 40.316 -55.546 1.00 33.56 265 ARG A O 1
ATOM 2132 N N . PRO A 1 266 ? 23.852 40.691 -55.315 1.00 37.53 266 PRO A N 1
ATOM 2133 C CA . PRO A 1 266 ? 23.783 41.936 -54.539 1.00 37.53 266 PRO A CA 1
ATOM 2134 C C . PRO A 1 266 ? 23.775 43.195 -55.431 1.00 37.53 266 PRO A C 1
ATOM 2136 O O . PRO A 1 266 ? 23.868 43.080 -56.658 1.00 37.53 266 PRO A O 1
ATOM 2139 N N . PRO A 1 267 ? 23.741 44.384 -54.817 1.00 56.47 267 PRO A N 1
ATOM 2140 C CA . PRO A 1 267 ? 24.749 45.415 -55.070 1.00 56.47 267 PRO A CA 1
ATOM 2141 C C . PRO A 1 267 ? 25.769 45.521 -53.929 1.00 56.47 267 PRO A C 1
ATOM 2143 O O . PRO A 1 267 ? 25.366 45.397 -52.750 1.00 56.47 267 PRO A O 1
#

pLDDT: mean 70.22, std 19.0, range [27.3, 94.75]

Organism: Arachis hypogaea (NCBI:txid3818)

Secondary structure (DSSP, 8-state):
--EEEEEE-SS--EEEEE--TTEEEEEEE-TT--EEEEE-SS--EEEESS--TT-EEEEEEEEESSSTTHHHHHHHHEESGGGGGGEEEEEEEEE-PPPPS---EE-SPPPPBSEEEES---SSGGGHHHHHHHHHHHH-BSEEEEETTSS---HHHHHHHHHHHHGGGS-----SSTT---HHHHEEEEEEEESS---TT--HHHHHHTS-SS--S-EEEEEEEE-TTTS--TT--PPEEPPPP----PPP---------------

Foldseek 3Di:
DADEEEEADAPAAEEEDEDPARYAYYEYAYQNHQEYEYHYADQHQYEYPHYHLNYAYEYEYADEVQPLARLLVSLVSYPDLSCQLRYEYEHQHYDDDPHPQDWPFDQDQAAEHAEYEYAADDPDPVCLVVVVLSVCRHYVYQKYKYFQQDLHDDLVSVVVVCCLLVVPVVDDDLAPDPLADGSNNFWDDKDKDKPDDDPPPDDVVSVSVPDDNHRDRIMIMIRTDTHVVSVPDPPDRDTHIRRRDDPPDDDDPDDDDDDDDDDDDDD